Protein AF-A0A6S9T4K2-F1 (afdb_monomer_lite)

InterPro domains:
  IPR024867 Nuclear factor related to kappa-B-binding protein [PTHR13052] (23-237)
  IPR057748 Nuclear factor related to kappa-B-binding protein, second winged helix domain [PF25793] (98-233)

pLDDT: mean 75.58, std 22.21, range [34.25, 98.44]

Radius of gyration: 23.95 Å; chains: 1; bounding box: 62×68×72 Å

Organism: Emiliania huxleyi (NCBI:txid2903)

Sequence (251 aa):
MSTSADEHAARTQAGDSAAPPDAAVDFDELTQSYRWRGPTGEHADAELRRLEVLHFERFVSQHGGVVSGSGGARGLHAPIRSQKAALTLPPGSAEQLAFFQREEAMRYSSPNQAWVYTLRDGSQSSVSPIGKKSSAVGKAREHFLLRPERPPSVTLLALVRDAAARLPGGEGSRADVCELLKESQYLIGGVNDAQISQVASGALDRLHQEQDPCVTYESERKVWIYLHADRQASDFHALPLSKKSKVASLL

Foldseek 3Di:
DDDPPVVVVVVVPPPPLDDDPPPQWDQDPVVRDIDGNDDDDPCVVVVVVVVVVVVVVVCCVVVPHADDDDDDDQHPPNPPPPPQFDAPDDDDDPVRLVQVQVQVVVCLVCQQFKGWDQEPVRAIFIAAHLDPVQPQPDQADDDPFFDSPDRNSDDLLVLLRVLCRRDVVQKGALVSSLSSSVSHPGTDPPDDSVVSSVSSVVSQVVLCPDLDRQWDADPVSNMIGGDRGPPDRVVNVPRDPDPPPPPDDDD

Structure (mmCIF, N/CA/C/O backbone):
data_AF-A0A6S9T4K2-F1
#
_entry.id   AF-A0A6S9T4K2-F1
#
loop_
_atom_site.group_PDB
_atom_site.id
_atom_site.type_symbol
_atom_site.label_atom_id
_atom_site.label_alt_id
_atom_site.label_comp_id
_atom_site.label_asym_id
_atom_site.label_entity_id
_atom_site.label_seq_id
_atom_site.pdbx_PDB_ins_code
_atom_site.Cartn_x
_atom_site.Cartn_y
_atom_site.Cartn_z
_atom_site.occupancy
_atom_site.B_iso_or_equiv
_atom_site.auth_seq_id
_atom_site.auth_comp_id
_atom_site.auth_asym_id
_atom_site.auth_atom_id
_atom_site.pdbx_PDB_model_num
ATOM 1 N N . MET A 1 1 ? 10.559 35.351 -16.807 1.00 38.03 1 MET A N 1
ATOM 2 C CA . MET A 1 1 ? 10.758 34.792 -18.158 1.00 38.03 1 MET A CA 1
ATOM 3 C C . MET A 1 1 ? 11.524 33.491 -17.944 1.00 38.03 1 MET A C 1
ATOM 5 O O . MET A 1 1 ? 12.736 33.531 -17.839 1.00 38.03 1 MET A O 1
ATOM 9 N N . SER A 1 2 ? 10.882 32.393 -17.516 1.00 37.44 2 SER A N 1
ATOM 10 C CA . SER A 1 2 ? 10.085 31.482 -18.370 1.00 37.44 2 SER A CA 1
ATOM 11 C C . SER A 1 2 ? 10.765 31.377 -19.734 1.00 37.44 2 SER A C 1
ATOM 13 O O . SER A 1 2 ? 10.837 32.390 -20.416 1.00 37.44 2 SER A O 1
ATOM 15 N N . THR A 1 3 ? 11.355 30.258 -20.144 1.00 37.59 3 THR A N 1
ATOM 16 C CA . THR A 1 3 ? 10.659 28.980 -20.323 1.00 37.59 3 THR A CA 1
ATOM 17 C C . THR A 1 3 ? 11.681 27.845 -20.557 1.00 37.59 3 THR A C 1
ATOM 19 O O . THR A 1 3 ? 12.261 27.750 -21.630 1.00 37.59 3 THR A O 1
ATOM 22 N N . SER A 1 4 ? 11.919 26.973 -19.572 1.00 46.03 4 SER A N 1
ATOM 23 C CA . SER A 1 4 ? 12.538 25.642 -19.799 1.00 46.03 4 SER A CA 1
ATOM 24 C C . SER A 1 4 ? 11.499 24.518 -19.654 1.00 46.03 4 SER A C 1
ATOM 26 O O . SER A 1 4 ? 11.701 23.407 -20.131 1.00 46.03 4 SER A O 1
ATOM 28 N N . ALA A 1 5 ? 10.339 24.838 -19.067 1.00 38.62 5 ALA A N 1
ATOM 29 C CA . ALA A 1 5 ? 9.189 23.947 -18.965 1.00 38.62 5 ALA A CA 1
ATOM 30 C C . ALA A 1 5 ? 8.395 23.838 -20.283 1.00 38.62 5 ALA A C 1
ATOM 32 O O . ALA A 1 5 ? 7.861 22.770 -20.571 1.00 38.62 5 ALA A O 1
ATOM 33 N N . ASP A 1 6 ? 8.366 24.890 -21.113 1.00 37.06 6 ASP A N 1
ATOM 34 C CA . ASP A 1 6 ? 7.637 24.851 -22.392 1.00 37.06 6 ASP A CA 1
ATOM 35 C C . ASP A 1 6 ? 8.307 23.963 -23.446 1.00 37.06 6 ASP A C 1
ATOM 37 O O . ASP A 1 6 ? 7.621 23.400 -24.292 1.00 37.06 6 ASP A O 1
ATOM 41 N N . GLU A 1 7 ? 9.623 23.748 -23.372 1.00 39.75 7 GLU A N 1
ATOM 42 C CA . GLU A 1 7 ? 10.323 22.900 -24.346 1.00 39.75 7 GLU A CA 1
ATOM 43 C C . GLU A 1 7 ? 10.039 21.403 -24.119 1.00 39.75 7 GLU A C 1
ATOM 45 O O . GLU A 1 7 ? 10.002 20.617 -25.064 1.00 39.75 7 GLU A O 1
ATOM 50 N N . HIS A 1 8 ? 9.752 21.006 -22.872 1.00 35.09 8 HIS A N 1
ATOM 51 C CA . HIS A 1 8 ? 9.365 19.629 -22.552 1.00 35.09 8 HIS A CA 1
ATOM 52 C C . HIS A 1 8 ? 7.868 19.372 -22.777 1.00 35.09 8 HIS A C 1
ATOM 54 O O . HIS A 1 8 ? 7.494 18.273 -23.178 1.00 35.09 8 HIS A O 1
ATOM 60 N N . ALA A 1 9 ? 7.017 20.386 -22.578 1.00 34.78 9 ALA A N 1
ATOM 61 C CA . ALA A 1 9 ? 5.581 20.296 -22.845 1.00 34.78 9 ALA A CA 1
ATOM 62 C C . ALA A 1 9 ? 5.252 20.313 -24.352 1.00 34.78 9 ALA A C 1
ATOM 64 O O . ALA A 1 9 ? 4.324 19.630 -24.785 1.00 34.78 9 ALA A O 1
ATOM 65 N N . ALA A 1 10 ? 6.042 21.021 -25.167 1.00 35.38 10 ALA A N 1
ATOM 66 C CA . ALA A 1 10 ? 5.835 21.091 -26.614 1.00 35.38 10 ALA A CA 1
ATOM 67 C C . ALA A 1 10 ? 6.081 19.754 -27.334 1.00 35.38 10 ALA A C 1
ATOM 69 O O . ALA A 1 10 ? 5.475 19.496 -28.373 1.00 35.38 10 ALA A O 1
ATOM 70 N N . ARG A 1 11 ? 6.919 18.865 -26.778 1.00 36.75 11 ARG A N 1
ATOM 71 C CA . ARG A 1 11 ? 7.206 17.562 -27.399 1.00 36.75 11 ARG A CA 1
ATOM 72 C C . ARG A 1 11 ? 6.062 16.555 -27.265 1.00 36.75 11 ARG A C 1
ATOM 74 O O . ARG A 1 11 ? 6.007 15.604 -28.032 1.00 36.75 11 ARG A O 1
ATOM 81 N N . THR A 1 12 ? 5.147 16.782 -26.326 1.00 38.84 12 THR A N 1
ATOM 82 C CA . THR A 1 12 ? 4.022 15.876 -26.049 1.00 38.84 12 THR A CA 1
ATOM 83 C C . THR A 1 12 ? 2.711 16.357 -26.687 1.00 38.84 12 THR A C 1
ATOM 85 O O . THR A 1 12 ? 1.731 15.623 -26.689 1.00 38.84 12 THR A O 1
ATOM 88 N N . GLN A 1 13 ? 2.668 17.578 -27.239 1.00 37.88 13 GLN A N 1
ATOM 89 C CA . GLN A 1 13 ? 1.464 18.141 -27.876 1.00 37.88 13 GLN A CA 1
ATOM 90 C C . GLN A 1 13 ? 1.479 18.135 -29.411 1.00 37.88 13 GLN A C 1
ATOM 92 O O . GLN A 1 13 ? 0.443 18.387 -30.023 1.00 37.88 13 GLN A O 1
ATOM 97 N N . ALA A 1 14 ? 2.601 17.804 -30.048 1.00 34.47 14 ALA A N 1
ATOM 98 C CA . ALA A 1 14 ? 2.596 17.415 -31.453 1.00 34.47 14 ALA A CA 1
ATOM 99 C C . ALA A 1 14 ? 2.373 15.901 -31.513 1.00 34.47 14 ALA A C 1
ATOM 101 O O . ALA A 1 14 ? 3.153 15.151 -30.934 1.00 34.47 14 ALA A O 1
ATOM 102 N N . GLY A 1 15 ? 1.295 15.460 -32.162 1.00 38.97 15 GLY A N 1
ATOM 103 C CA . GLY A 1 15 ? 0.951 14.049 -32.356 1.00 38.97 15 GLY A CA 1
ATOM 104 C C . GLY A 1 15 ? 1.930 13.294 -33.258 1.00 38.97 15 GLY A C 1
ATOM 105 O O . GLY A 1 15 ? 1.527 12.781 -34.293 1.00 38.97 15 GLY A O 1
ATOM 106 N N . ASP A 1 16 ? 3.196 13.214 -32.856 1.00 34.84 16 ASP A N 1
ATOM 107 C CA . ASP A 1 16 ? 4.188 12.297 -33.402 1.00 34.84 16 ASP A CA 1
ATOM 108 C C . ASP A 1 16 ? 4.325 11.116 -32.437 1.00 34.84 16 ASP A C 1
ATOM 110 O O . ASP A 1 16 ? 5.258 11.013 -31.641 1.00 34.84 16 ASP A O 1
ATOM 114 N N . SER A 1 17 ? 3.384 10.176 -32.539 1.00 42.44 17 SER A N 1
ATOM 115 C CA . SER A 1 17 ? 3.455 8.838 -31.928 1.00 42.44 17 SER A CA 1
ATOM 116 C C . SER A 1 17 ? 4.539 7.954 -32.566 1.00 42.44 17 SER A C 1
ATOM 118 O O . SER A 1 17 ? 4.462 6.727 -32.532 1.00 42.44 17 SER A O 1
ATOM 120 N N . ALA A 1 18 ? 5.551 8.549 -33.194 1.00 37.62 18 ALA A N 1
ATOM 121 C CA . ALA A 1 18 ? 6.679 7.817 -33.725 1.00 37.62 18 ALA A CA 1
ATOM 122 C C . ALA A 1 18 ? 7.691 7.629 -32.595 1.00 37.62 18 ALA A C 1
ATOM 124 O O . ALA A 1 18 ? 8.416 8.554 -32.215 1.00 37.62 18 ALA A O 1
ATOM 125 N N . ALA A 1 19 ? 7.755 6.402 -32.071 1.00 38.38 19 ALA A N 1
ATOM 126 C CA . ALA A 1 19 ? 8.930 5.943 -31.346 1.00 38.38 19 ALA A CA 1
ATOM 127 C C . ALA A 1 19 ? 10.189 6.362 -32.135 1.00 38.38 19 ALA A C 1
ATOM 129 O O . ALA A 1 19 ? 10.157 6.328 -33.373 1.00 38.38 19 ALA A O 1
ATOM 130 N N . PRO A 1 20 ? 11.275 6.797 -31.464 1.00 42.22 20 PRO A N 1
ATOM 131 C CA . PRO A 1 20 ? 12.495 7.183 -32.161 1.00 42.22 20 PRO A CA 1
ATOM 132 C C . PRO A 1 20 ? 12.868 6.077 -33.160 1.00 42.22 20 PRO A C 1
ATOM 134 O O . PRO A 1 20 ? 12.681 4.907 -32.830 1.00 42.22 20 PRO A O 1
ATOM 137 N N . PRO A 1 21 ? 13.372 6.411 -34.359 1.00 47.53 21 PRO A N 1
ATOM 138 C CA . PRO A 1 21 ? 13.500 5.466 -35.478 1.00 47.53 21 PRO A CA 1
ATOM 139 C C . PRO A 1 21 ? 14.388 4.232 -35.201 1.00 47.53 21 PRO A C 1
ATOM 141 O O . PRO A 1 21 ? 14.423 3.326 -36.024 1.00 47.53 21 PRO A O 1
ATOM 144 N N . ASP A 1 22 ? 15.044 4.181 -34.035 1.00 52.69 22 ASP A N 1
ATOM 145 C CA . ASP A 1 22 ? 15.885 3.093 -33.510 1.00 52.69 22 ASP A CA 1
ATOM 146 C C . ASP A 1 22 ? 15.269 2.332 -32.308 1.00 52.69 22 ASP A C 1
ATOM 148 O O . ASP A 1 22 ? 15.944 1.546 -31.639 1.00 52.69 22 ASP A O 1
ATOM 152 N N . ALA A 1 23 ? 13.998 2.559 -31.964 1.00 58.19 23 ALA A N 1
ATOM 153 C CA . ALA A 1 23 ? 13.343 1.821 -30.887 1.00 58.19 23 ALA A CA 1
ATOM 154 C C . ALA A 1 23 ? 13.061 0.375 -31.329 1.00 58.19 23 ALA A C 1
ATOM 156 O O . ALA A 1 23 ? 12.130 0.102 -32.083 1.00 58.19 23 ALA A O 1
ATOM 157 N N . ALA A 1 24 ? 13.846 -0.572 -30.812 1.00 67.38 24 ALA A N 1
ATOM 158 C CA . ALA A 1 24 ? 13.695 -2.000 -31.098 1.00 67.38 24 ALA A CA 1
ATOM 159 C C . ALA A 1 24 ? 12.408 -2.625 -30.509 1.00 67.38 24 ALA A C 1
ATOM 161 O O . ALA A 1 24 ? 12.132 -3.808 -30.713 1.00 67.38 24 ALA A O 1
ATOM 162 N N . VAL A 1 25 ? 11.604 -1.835 -29.794 1.00 71.25 25 VAL A N 1
ATOM 163 C CA . VAL A 1 25 ? 10.304 -2.218 -29.242 1.00 71.25 25 VAL A CA 1
ATOM 164 C C . VAL A 1 25 ? 9.254 -1.161 -29.561 1.00 71.25 25 VAL A C 1
ATOM 166 O O . VAL A 1 25 ? 9.512 0.039 -29.481 1.00 71.25 25 VAL A O 1
ATOM 169 N N . ASP A 1 26 ? 8.061 -1.633 -29.893 1.00 73.69 26 ASP A N 1
ATOM 170 C CA . ASP A 1 26 ? 6.839 -0.850 -29.967 1.00 73.69 26 ASP A CA 1
ATOM 171 C C . ASP A 1 26 ? 6.055 -0.925 -28.681 1.00 73.69 26 ASP A C 1
ATOM 173 O O . ASP A 1 26 ? 6.049 -1.960 -28.023 1.00 73.69 26 ASP A O 1
ATOM 177 N N . PHE A 1 27 ? 5.343 0.149 -28.367 1.00 68.69 27 PHE A N 1
ATOM 178 C CA . PHE A 1 27 ? 4.295 0.113 -27.364 1.00 68.69 27 PHE A CA 1
ATOM 179 C C . PHE A 1 27 ? 2.940 0.041 -28.067 1.00 68.69 27 PHE A C 1
ATOM 181 O O . PHE A 1 27 ? 2.581 0.935 -28.830 1.00 68.69 27 PHE A O 1
ATOM 188 N N . ASP A 1 28 ? 2.208 -1.044 -27.835 1.00 75.44 28 ASP A N 1
ATOM 189 C CA . ASP A 1 28 ? 0.832 -1.203 -28.293 1.00 75.44 28 ASP A CA 1
ATOM 190 C C . ASP A 1 28 ? -0.098 -0.522 -27.284 1.00 75.44 28 ASP A C 1
ATOM 192 O O . ASP A 1 28 ? -0.280 -1.009 -26.166 1.00 75.44 28 ASP A O 1
ATOM 196 N N . GLU A 1 29 ? -0.664 0.625 -27.666 1.00 63.75 29 GLU A N 1
ATOM 197 C CA . GLU A 1 29 ? -1.547 1.402 -26.792 1.00 63.75 29 GLU A CA 1
ATOM 198 C C . GLU A 1 29 ? -2.864 0.680 -26.476 1.00 63.75 29 GLU A C 1
ATOM 200 O O . GLU A 1 29 ? -3.418 0.879 -25.395 1.00 63.75 29 GLU A O 1
ATOM 205 N N . LEU A 1 30 ? -3.364 -0.177 -27.372 1.00 60.53 30 LEU A N 1
ATOM 206 C CA . LEU A 1 30 ? -4.638 -0.875 -27.177 1.00 60.53 30 LEU A CA 1
ATOM 207 C C . LEU A 1 30 ? -4.498 -2.019 -26.178 1.00 60.53 30 LEU A C 1
ATOM 209 O O . LEU A 1 30 ? -5.381 -2.229 -25.348 1.00 60.53 30 LEU A O 1
ATOM 213 N N . THR A 1 31 ? -3.390 -2.753 -26.251 1.00 67.31 31 THR A N 1
ATOM 214 C CA . THR A 1 31 ? -3.129 -3.894 -25.363 1.00 67.31 31 THR A CA 1
ATOM 215 C C . THR A 1 31 ? -2.218 -3.550 -24.190 1.00 67.31 31 THR A C 1
ATOM 217 O O . THR A 1 31 ? -1.937 -4.423 -23.372 1.00 67.31 31 THR A O 1
ATOM 220 N N . GLN A 1 32 ? -1.759 -2.296 -24.096 1.00 71.00 32 GLN A N 1
ATOM 221 C CA . GLN A 1 32 ? -0.831 -1.810 -23.070 1.00 71.00 32 GLN A CA 1
ATOM 222 C C . GLN A 1 32 ? 0.412 -2.710 -22.938 1.00 71.00 32 GLN A C 1
ATOM 224 O O . GLN A 1 32 ? 0.865 -3.022 -21.838 1.00 71.00 32 GLN A O 1
ATOM 229 N N . SER A 1 33 ? 0.960 -3.165 -24.069 1.00 59.50 33 SER A N 1
ATOM 230 C CA . SER A 1 33 ? 2.043 -4.157 -24.098 1.00 59.50 33 SER A CA 1
ATOM 231 C C . SER A 1 33 ? 3.172 -3.749 -25.032 1.00 59.50 33 SER A C 1
ATOM 233 O O . SER A 1 33 ? 2.919 -3.189 -26.097 1.00 59.50 33 SER A O 1
ATOM 235 N N . TYR A 1 34 ? 4.409 -4.105 -24.687 1.00 74.94 34 TYR A N 1
ATOM 236 C CA . TYR A 1 34 ? 5.551 -3.891 -25.572 1.00 74.94 34 TYR A CA 1
ATOM 237 C C . TYR A 1 34 ? 5.712 -5.042 -26.570 1.00 74.94 34 TYR A C 1
ATOM 239 O O . TYR A 1 34 ? 5.670 -6.213 -26.192 1.00 74.94 34 TYR A O 1
ATOM 247 N N . ARG A 1 35 ? 5.939 -4.717 -27.843 1.00 75.06 35 ARG A N 1
ATOM 248 C CA . ARG A 1 35 ? 6.180 -5.675 -28.925 1.00 75.06 35 ARG A CA 1
ATOM 249 C C . ARG A 1 35 ? 7.580 -5.484 -29.489 1.00 75.06 35 ARG A C 1
ATOM 251 O O . ARG A 1 35 ? 7.933 -4.396 -29.922 1.00 75.06 35 ARG A O 1
ATOM 258 N N . TRP A 1 36 ? 8.372 -6.549 -29.525 1.00 76.19 36 TRP A N 1
ATOM 259 C CA . TRP A 1 36 ? 9.677 -6.534 -30.188 1.00 76.19 36 TRP A CA 1
ATOM 260 C C . TRP A 1 36 ? 9.524 -6.286 -31.695 1.00 76.19 36 TRP A C 1
ATOM 262 O O . TRP A 1 36 ? 8.743 -6.966 -32.359 1.00 76.19 36 TRP A O 1
ATOM 272 N N . ARG A 1 37 ? 10.272 -5.309 -32.218 1.00 74.31 37 ARG A N 1
ATOM 273 C CA . ARG A 1 37 ? 10.339 -4.953 -33.644 1.00 74.31 37 ARG A CA 1
ATOM 274 C C . ARG A 1 37 ? 11.582 -5.486 -34.357 1.00 74.31 37 ARG A C 1
ATOM 276 O O . ARG A 1 37 ? 11.685 -5.344 -35.572 1.00 74.31 37 ARG A O 1
ATOM 283 N N . GLY A 1 38 ? 12.536 -6.063 -33.632 1.00 68.88 38 GLY A N 1
ATOM 284 C CA . GLY A 1 38 ? 13.737 -6.615 -34.250 1.00 68.88 38 GLY A CA 1
ATOM 285 C C . GLY A 1 38 ? 13.503 -7.973 -34.927 1.00 68.88 38 GLY A C 1
ATOM 286 O O . GLY A 1 38 ? 12.401 -8.525 -34.883 1.00 68.88 38 GLY A O 1
ATOM 287 N N . PRO A 1 39 ? 14.545 -8.540 -35.558 1.00 70.12 39 PRO A N 1
ATOM 288 C CA . PRO A 1 39 ? 14.441 -9.819 -36.249 1.00 70.12 39 PRO A CA 1
ATOM 289 C C . PRO A 1 39 ? 13.982 -10.930 -35.293 1.00 70.12 39 PRO A C 1
ATOM 291 O O . PRO A 1 39 ? 14.407 -10.985 -34.141 1.00 70.12 39 PRO A O 1
ATOM 294 N N . THR A 1 40 ? 13.107 -11.814 -35.773 1.00 66.56 40 THR A N 1
ATOM 295 C CA . THR A 1 40 ? 12.620 -13.000 -35.051 1.00 66.56 40 THR A CA 1
ATOM 296 C C . THR A 1 40 ? 13.340 -14.250 -35.567 1.00 66.56 40 THR A C 1
ATOM 298 O O . THR A 1 40 ? 13.333 -14.487 -36.774 1.00 66.56 40 THR A O 1
ATOM 301 N N . GLY A 1 41 ? 13.953 -15.051 -34.683 1.00 67.31 41 GLY A N 1
ATOM 302 C CA . GLY A 1 41 ? 14.719 -16.265 -35.032 1.00 67.31 41 GLY A CA 1
ATOM 303 C C . GLY A 1 41 ? 16.189 -16.205 -34.589 1.00 67.31 41 GLY A C 1
ATOM 304 O O . GLY A 1 41 ? 16.528 -15.409 -33.722 1.00 67.31 41 GLY A O 1
ATOM 305 N N . GLU A 1 42 ? 17.078 -17.006 -35.191 1.00 57.81 42 GLU A N 1
ATOM 306 C CA . GLU A 1 42 ? 18.510 -17.111 -34.810 1.00 57.81 42 GLU A CA 1
ATOM 307 C C . GLU A 1 42 ? 19.276 -15.769 -34.840 1.00 57.81 42 GLU A C 1
ATOM 309 O O . GLU A 1 42 ? 20.275 -15.590 -34.144 1.00 57.81 42 GLU A O 1
ATOM 314 N N . HIS A 1 43 ? 18.791 -14.795 -35.614 1.00 57.88 43 HIS A N 1
ATOM 315 C CA . HIS A 1 43 ? 19.361 -13.448 -35.702 1.00 57.88 43 HIS A CA 1
ATOM 316 C C . HIS A 1 43 ? 18.900 -12.495 -34.583 1.00 57.88 43 HIS A C 1
ATOM 318 O O . HIS A 1 43 ? 19.510 -11.441 -34.406 1.00 57.88 43 HIS A O 1
ATOM 324 N N . ALA A 1 44 ? 17.866 -12.858 -33.812 1.00 65.19 44 ALA A N 1
ATOM 325 C CA . ALA A 1 44 ? 17.367 -12.065 -32.687 1.00 65.19 44 ALA A CA 1
ATOM 326 C C . ALA A 1 44 ? 18.435 -11.920 -31.595 1.00 65.19 44 ALA A C 1
ATOM 328 O O . ALA A 1 44 ? 18.708 -10.816 -31.132 1.00 65.19 44 ALA A O 1
ATOM 329 N N . ASP A 1 45 ? 19.108 -13.023 -31.256 1.00 68.06 45 ASP A N 1
ATOM 330 C CA . ASP A 1 45 ? 20.149 -13.053 -30.224 1.00 68.06 45 ASP A CA 1
ATOM 331 C C . ASP A 1 45 ? 21.386 -12.240 -30.618 1.00 68.06 45 ASP A C 1
ATOM 333 O O . ASP A 1 45 ? 22.040 -11.638 -29.766 1.00 68.06 45 ASP A O 1
ATOM 337 N N . ALA A 1 46 ? 21.727 -12.232 -31.909 1.00 71.44 46 ALA A N 1
ATOM 338 C CA . ALA A 1 46 ? 22.850 -11.461 -32.428 1.00 71.44 46 ALA A CA 1
ATOM 339 C C . ALA A 1 46 ? 22.571 -9.954 -32.351 1.00 71.44 46 ALA A C 1
ATOM 341 O O . ALA A 1 46 ? 23.443 -9.195 -31.926 1.00 71.44 46 ALA A O 1
ATOM 342 N N . GLU A 1 47 ? 21.352 -9.526 -32.696 1.00 69.38 47 GLU A N 1
ATOM 343 C CA . GLU A 1 47 ? 20.963 -8.119 -32.585 1.00 69.38 47 GLU A CA 1
ATOM 344 C C . GLU A 1 47 ? 20.808 -7.686 -31.124 1.00 69.38 47 GLU A C 1
ATOM 346 O O . GLU A 1 47 ? 21.231 -6.591 -30.763 1.00 69.38 47 GLU A O 1
ATOM 351 N N . LEU A 1 48 ? 20.305 -8.560 -30.248 1.00 70.12 48 LEU A N 1
ATOM 352 C CA . LEU A 1 48 ? 20.209 -8.269 -28.818 1.00 70.12 48 LEU A CA 1
ATOM 353 C C . LEU A 1 48 ? 21.596 -8.059 -28.192 1.00 70.12 48 LEU A C 1
ATOM 355 O O . LEU A 1 48 ? 21.802 -7.086 -27.469 1.00 70.12 48 LEU A O 1
ATOM 359 N N . ARG A 1 49 ? 22.575 -8.905 -28.545 1.00 70.69 49 ARG A N 1
ATOM 360 C CA . ARG A 1 49 ? 23.982 -8.723 -28.145 1.00 70.69 49 ARG A CA 1
ATOM 361 C C . ARG A 1 49 ? 24.582 -7.438 -28.714 1.00 70.69 49 ARG A C 1
ATOM 363 O O . ARG A 1 49 ? 25.340 -6.760 -28.027 1.00 70.69 49 ARG A O 1
ATOM 370 N N . ARG A 1 50 ? 24.241 -7.072 -29.952 1.00 76.38 50 ARG A N 1
ATOM 371 C CA . ARG A 1 50 ? 24.686 -5.807 -30.558 1.00 76.38 50 ARG A CA 1
ATOM 372 C C . ARG A 1 50 ? 24.142 -4.600 -29.793 1.00 76.38 50 ARG A C 1
ATOM 374 O O . ARG A 1 50 ? 24.893 -3.671 -29.504 1.00 76.38 50 ARG A O 1
ATOM 381 N N . LEU A 1 51 ? 22.861 -4.632 -29.427 1.00 73.12 51 LEU A N 1
ATOM 382 C CA . LEU A 1 51 ? 22.219 -3.594 -28.619 1.00 73.12 51 LEU A CA 1
ATOM 383 C C . LEU A 1 51 ? 22.795 -3.526 -27.203 1.00 73.12 51 LEU A C 1
ATOM 385 O O . LEU A 1 51 ? 22.979 -2.430 -26.681 1.00 73.12 51 LEU A O 1
ATOM 389 N N . GLU A 1 52 ? 23.128 -4.667 -26.600 1.00 71.12 52 GLU A N 1
ATOM 390 C CA . GLU A 1 52 ? 23.796 -4.731 -25.299 1.00 71.12 52 GLU A CA 1
ATOM 391 C C . GLU A 1 52 ? 25.169 -4.045 -25.336 1.00 71.12 52 GLU A C 1
ATOM 393 O O . GLU A 1 52 ? 25.467 -3.220 -24.471 1.00 71.12 52 GLU A O 1
ATOM 398 N N . VAL A 1 53 ? 25.971 -4.309 -26.374 1.00 70.50 53 VAL A N 1
ATOM 399 C CA . VAL A 1 53 ? 27.271 -3.651 -26.581 1.00 70.50 53 VAL A CA 1
ATOM 400 C C . VAL A 1 53 ? 27.102 -2.145 -26.776 1.00 70.50 53 VAL A C 1
ATOM 402 O O . VAL A 1 53 ? 27.783 -1.373 -26.109 1.00 70.50 53 VAL A O 1
ATOM 405 N N . LEU A 1 54 ? 26.158 -1.705 -27.612 1.00 71.25 54 LEU A N 1
ATOM 406 C CA . LEU A 1 54 ? 25.898 -0.276 -27.830 1.00 71.25 54 LEU A CA 1
ATOM 407 C C . LEU A 1 54 ? 25.393 0.427 -26.564 1.00 71.25 54 LEU A C 1
ATOM 409 O O . LEU A 1 54 ? 25.794 1.555 -26.269 1.00 71.25 54 LEU A O 1
ATOM 413 N N . HIS A 1 55 ? 24.524 -0.232 -25.795 1.00 69.88 55 HIS A N 1
ATOM 414 C CA . HIS A 1 55 ? 24.072 0.267 -24.502 1.00 69.88 55 HIS A CA 1
ATOM 415 C C . HIS A 1 55 ? 25.253 0.400 -23.538 1.00 69.88 55 HIS A C 1
ATOM 417 O O . HIS A 1 55 ? 25.403 1.437 -22.893 1.00 69.88 55 HIS A O 1
ATOM 423 N N . PHE A 1 56 ? 26.111 -0.618 -23.471 1.00 66.12 56 PHE A N 1
ATOM 424 C CA . PHE A 1 56 ? 27.310 -0.609 -22.647 1.00 66.12 56 PHE A CA 1
ATOM 425 C C . PHE A 1 56 ? 28.281 0.505 -23.058 1.00 66.12 56 PHE A C 1
ATOM 427 O O . PHE A 1 56 ? 28.712 1.270 -22.201 1.00 66.12 56 PHE A O 1
ATOM 434 N N . GLU A 1 57 ? 28.571 0.669 -24.348 1.00 64.56 57 GLU A N 1
ATOM 435 C CA . GLU A 1 57 ? 29.419 1.746 -24.870 1.00 64.56 57 GLU A CA 1
ATOM 436 C C . GLU A 1 57 ? 28.849 3.126 -24.534 1.00 64.56 57 GLU A C 1
ATOM 438 O O . GLU A 1 57 ? 29.559 3.981 -24.004 1.00 64.56 57 GLU A O 1
ATOM 443 N N . ARG A 1 58 ? 27.545 3.333 -24.751 1.00 62.16 58 ARG A N 1
ATOM 444 C CA . ARG A 1 58 ? 26.864 4.589 -24.414 1.00 62.16 58 ARG A CA 1
ATOM 445 C C . ARG A 1 58 ? 26.895 4.865 -22.914 1.00 62.16 58 ARG A C 1
ATOM 447 O O . ARG A 1 58 ? 27.151 5.998 -22.507 1.00 62.16 58 ARG A O 1
ATOM 454 N N . PHE A 1 59 ? 26.660 3.843 -22.098 1.00 61.59 59 PHE A N 1
ATOM 455 C CA . PHE A 1 59 ? 26.739 3.919 -20.644 1.00 61.59 59 PHE A CA 1
ATOM 456 C C . PHE A 1 59 ? 28.157 4.292 -20.195 1.00 61.59 59 PHE A C 1
ATOM 458 O O . PHE A 1 59 ? 28.336 5.211 -19.400 1.00 61.59 59 PHE A O 1
ATOM 465 N N . VAL A 1 60 ? 29.178 3.645 -20.759 1.00 61.97 60 VAL A N 1
ATOM 466 C CA . VAL A 1 60 ? 30.597 3.930 -20.517 1.00 61.97 60 VAL A CA 1
ATOM 467 C C . VAL A 1 60 ? 30.951 5.360 -20.928 1.00 61.97 60 VAL A C 1
ATOM 469 O O . VAL A 1 60 ? 31.607 6.055 -20.155 1.00 61.97 60 VAL A O 1
ATOM 472 N N . SER A 1 61 ? 30.488 5.842 -22.084 1.00 55.84 61 SER A N 1
ATOM 473 C CA . SER A 1 61 ? 30.725 7.219 -22.537 1.00 55.84 61 SER A CA 1
ATOM 474 C C . SER A 1 61 ? 30.034 8.269 -21.663 1.00 55.84 61 SER A C 1
ATOM 476 O O . SER A 1 61 ? 30.607 9.328 -21.421 1.00 55.84 61 SER A O 1
ATOM 478 N N . GLN A 1 62 ? 28.822 7.998 -21.169 1.00 51.59 62 GLN A N 1
ATOM 479 C CA . GLN A 1 62 ? 28.073 8.931 -20.314 1.00 51.59 62 GLN A CA 1
ATOM 480 C C . GLN A 1 62 ? 28.519 8.901 -18.847 1.00 51.59 62 GLN A C 1
ATOM 482 O O . GLN A 1 62 ? 28.382 9.901 -18.140 1.00 51.59 62 GLN A O 1
ATOM 487 N N . HIS A 1 63 ? 29.048 7.769 -18.379 1.00 54.41 63 HIS A N 1
ATOM 488 C CA . HIS A 1 63 ? 29.381 7.543 -16.970 1.00 54.41 63 HIS A CA 1
ATOM 489 C C . HIS A 1 63 ? 30.876 7.305 -16.703 1.00 54.41 63 HIS A C 1
ATOM 491 O O . HIS A 1 63 ? 31.255 7.063 -15.558 1.00 54.41 63 HIS A O 1
ATOM 497 N N . GLY A 1 64 ? 31.729 7.454 -17.720 1.00 51.09 64 GLY A N 1
ATOM 498 C CA . GLY A 1 64 ? 33.179 7.620 -17.576 1.00 51.09 64 GLY A CA 1
ATOM 499 C C . GLY A 1 64 ? 34.038 6.353 -17.583 1.00 51.09 64 GLY A C 1
ATOM 500 O O . GLY A 1 64 ? 35.219 6.457 -17.273 1.00 51.09 64 GLY A O 1
ATOM 501 N N . GLY A 1 65 ? 33.498 5.190 -17.957 1.00 50.81 65 GLY A N 1
ATOM 502 C CA . GLY A 1 65 ? 34.251 3.936 -18.116 1.00 50.81 65 GLY A CA 1
ATOM 503 C C . GLY A 1 65 ? 35.075 3.447 -16.915 1.00 50.81 65 GLY A C 1
ATOM 504 O O . GLY A 1 65 ? 35.163 4.070 -15.860 1.00 50.81 65 GLY A O 1
ATOM 505 N N . VAL A 1 66 ? 35.673 2.262 -17.060 1.00 47.44 66 VAL A N 1
ATOM 506 C CA . VAL A 1 66 ? 36.485 1.623 -16.014 1.00 47.44 66 VAL A CA 1
ATOM 507 C C . VAL A 1 66 ? 37.956 1.919 -16.288 1.00 47.44 66 VAL A C 1
ATOM 509 O O . VAL A 1 66 ? 38.607 1.229 -17.067 1.00 47.44 66 VAL A O 1
ATOM 512 N N . VAL A 1 67 ? 38.490 2.961 -15.653 1.00 42.91 67 VAL A N 1
ATOM 513 C CA . VAL A 1 67 ? 39.931 3.250 -15.664 1.00 42.91 67 VAL A CA 1
ATOM 514 C C . VAL A 1 67 ? 40.632 2.406 -14.601 1.00 42.91 67 VAL A C 1
ATOM 516 O O . VAL A 1 67 ? 40.460 2.608 -13.399 1.00 42.91 67 VAL A O 1
ATOM 519 N N . SER A 1 68 ? 41.442 1.449 -15.051 1.00 46.59 68 SER A N 1
ATOM 520 C CA . SER A 1 68 ? 42.387 0.724 -14.203 1.00 46.59 68 SER A CA 1
ATOM 521 C C . SER A 1 68 ? 43.630 1.591 -13.986 1.00 46.59 68 SER A C 1
ATOM 523 O O . SER A 1 68 ? 44.507 1.636 -14.844 1.00 46.59 68 SER A O 1
ATOM 525 N N . GLY A 1 69 ? 43.709 2.301 -12.856 1.00 36.34 69 GLY A N 1
ATOM 526 C CA . GLY A 1 69 ? 44.925 3.032 -12.484 1.00 36.34 69 GLY A CA 1
ATOM 527 C C . GLY A 1 69 ? 44.767 4.044 -11.346 1.00 36.34 69 GLY A C 1
ATOM 528 O O . GLY A 1 69 ? 44.368 5.176 -11.573 1.00 36.34 69 GLY A O 1
ATOM 529 N N . SER A 1 70 ? 45.121 3.625 -10.126 1.00 44.97 70 SER A N 1
ATOM 530 C CA . SER A 1 70 ? 45.729 4.408 -9.024 1.00 44.97 70 SER A CA 1
ATOM 531 C C . SER A 1 70 ? 45.289 5.867 -8.751 1.00 44.97 70 SER A C 1
ATOM 533 O O . SER A 1 70 ? 46.104 6.692 -8.332 1.00 44.97 70 SER A O 1
ATOM 535 N N . GLY A 1 71 ? 44.008 6.204 -8.878 1.00 39.47 71 GLY A N 1
ATOM 536 C CA . GLY A 1 71 ? 43.528 7.521 -8.458 1.00 39.47 71 GLY A CA 1
ATOM 537 C C . GLY A 1 71 ? 42.013 7.624 -8.453 1.00 39.47 71 GLY A C 1
ATOM 538 O O . GLY A 1 71 ? 41.425 8.046 -9.437 1.00 39.47 71 GLY A O 1
ATOM 539 N N . GLY A 1 72 ? 41.388 7.236 -7.338 1.00 46.66 72 GLY A N 1
ATOM 540 C CA . GLY A 1 72 ? 40.025 7.648 -6.983 1.00 46.66 72 GLY A CA 1
ATOM 541 C C . GLY A 1 72 ? 38.937 7.415 -8.038 1.00 46.66 72 GLY A C 1
ATOM 542 O O . GLY A 1 72 ? 38.175 8.334 -8.321 1.00 46.66 72 GLY A O 1
ATOM 543 N N . ALA A 1 73 ? 38.817 6.204 -8.584 1.00 38.59 73 ALA A N 1
ATOM 544 C CA . ALA A 1 73 ? 37.710 5.826 -9.464 1.00 38.59 73 ALA A CA 1
ATOM 545 C C . ALA A 1 73 ? 36.909 4.658 -8.868 1.00 38.59 73 ALA A C 1
ATOM 547 O O . ALA A 1 73 ? 37.463 3.687 -8.351 1.00 38.59 73 ALA A O 1
ATOM 548 N N . ARG A 1 74 ? 35.578 4.787 -8.914 1.00 44.94 74 ARG A N 1
ATOM 549 C CA . ARG A 1 74 ? 34.599 3.820 -8.401 1.00 44.94 74 ARG A CA 1
ATOM 550 C C . ARG A 1 74 ? 34.610 2.587 -9.306 1.00 44.94 74 ARG A C 1
ATOM 552 O O . ARG A 1 74 ? 34.030 2.617 -10.384 1.00 44.94 74 ARG A O 1
ATOM 559 N N . GLY A 1 75 ? 35.308 1.534 -8.885 1.00 36.12 75 GLY A N 1
ATOM 560 C CA . GLY A 1 75 ? 35.361 0.269 -9.620 1.00 36.12 75 GLY A CA 1
ATOM 561 C C . GLY A 1 75 ? 33.991 -0.408 -9.753 1.00 36.12 75 GLY A C 1
ATOM 562 O O . GLY A 1 75 ? 33.041 -0.042 -9.065 1.00 36.12 75 GLY A O 1
ATOM 563 N N . LEU A 1 76 ? 33.920 -1.454 -10.582 1.00 44.53 76 LEU A N 1
ATOM 564 C CA . LEU A 1 76 ? 32.761 -2.348 -10.796 1.00 44.53 76 LEU A CA 1
ATOM 565 C C . LEU A 1 76 ? 32.197 -3.016 -9.520 1.00 44.53 76 LEU A C 1
ATOM 567 O O . LEU A 1 76 ? 31.170 -3.681 -9.578 1.00 44.53 76 LEU A O 1
ATOM 571 N N . HIS A 1 77 ? 32.850 -2.829 -8.372 1.00 43.59 77 HIS A N 1
ATOM 572 C CA . HIS A 1 77 ? 32.400 -3.258 -7.045 1.00 43.59 77 HIS A CA 1
ATOM 573 C C . HIS A 1 77 ? 32.110 -2.093 -6.087 1.00 43.59 77 HIS A C 1
ATOM 575 O O . HIS A 1 77 ? 31.891 -2.311 -4.894 1.00 43.59 77 HIS A O 1
ATOM 581 N N . ALA A 1 78 ? 32.078 -0.847 -6.571 1.00 40.62 78 ALA A N 1
ATOM 582 C CA . ALA A 1 78 ? 31.400 0.204 -5.830 1.00 40.62 78 ALA A CA 1
ATOM 583 C C . ALA A 1 78 ? 29.955 -0.270 -5.649 1.00 40.62 78 ALA A C 1
ATOM 585 O O . ALA A 1 78 ? 29.352 -0.662 -6.652 1.00 40.62 78 ALA A O 1
ATOM 586 N N . PRO A 1 79 ? 29.415 -0.306 -4.411 1.00 36.62 79 PRO A N 1
ATOM 587 C CA . PRO A 1 79 ? 28.066 -0.792 -4.188 1.00 36.62 79 PRO A CA 1
ATOM 588 C C . PRO A 1 79 ? 27.187 -0.043 -5.169 1.00 36.62 79 PRO A C 1
ATOM 590 O O . PRO A 1 79 ? 27.164 1.192 -5.137 1.00 36.62 79 PRO A O 1
ATOM 593 N N . ILE A 1 80 ? 26.568 -0.794 -6.091 1.00 42.59 80 ILE A N 1
ATOM 594 C CA . ILE A 1 80 ? 25.563 -0.279 -7.013 1.00 42.59 80 ILE A CA 1
ATOM 595 C C . ILE A 1 80 ? 24.683 0.566 -6.119 1.00 42.59 80 ILE A C 1
ATOM 597 O O . ILE A 1 80 ? 24.061 0.028 -5.199 1.00 42.59 80 ILE A O 1
ATOM 601 N N . ARG A 1 81 ? 24.762 1.892 -6.287 1.00 41.81 81 ARG A N 1
ATOM 602 C CA . ARG A 1 81 ? 23.984 2.847 -5.505 1.00 41.81 81 ARG A CA 1
ATOM 603 C C . ARG A 1 81 ? 22.576 2.312 -5.619 1.00 41.81 81 ARG A C 1
ATOM 605 O O . ARG A 1 81 ? 22.113 2.265 -6.757 1.00 41.81 81 ARG A O 1
ATOM 612 N N . SER A 1 82 ? 22.033 1.762 -4.521 1.00 41.97 82 SER A N 1
ATOM 613 C CA . SER A 1 82 ? 20.950 0.780 -4.613 1.00 41.97 82 SER A CA 1
ATOM 614 C C . SER A 1 82 ? 19.944 1.331 -5.598 1.00 41.97 82 SER A C 1
ATOM 616 O O . SER A 1 82 ? 19.427 2.433 -5.389 1.00 41.97 82 SER A O 1
ATOM 618 N N . GLN A 1 83 ? 19.816 0.676 -6.761 1.00 46.91 83 GLN A N 1
ATOM 619 C CA . GLN A 1 83 ? 18.814 1.106 -7.719 1.00 46.91 83 GLN A CA 1
ATOM 620 C C . GLN A 1 83 ? 17.544 1.111 -6.887 1.00 46.91 83 GLN A C 1
ATOM 622 O O . GLN A 1 83 ? 17.211 0.082 -6.287 1.00 46.91 83 GLN A O 1
ATOM 627 N N . LYS A 1 84 ? 16.944 2.300 -6.707 1.00 52.47 84 LYS A N 1
ATOM 628 C CA . LYS A 1 84 ? 15.626 2.416 -6.086 1.00 52.47 84 LYS A CA 1
ATOM 629 C C . LYS A 1 84 ? 14.828 1.299 -6.732 1.00 52.47 84 LYS A C 1
ATOM 631 O O . LYS A 1 84 ? 14.832 1.249 -7.960 1.00 52.47 84 LYS A O 1
ATOM 636 N N . ALA A 1 85 ? 14.323 0.364 -5.925 1.00 60.22 85 ALA A N 1
ATOM 637 C CA . ALA A 1 85 ? 13.644 -0.815 -6.442 1.00 60.22 85 ALA A CA 1
ATOM 638 C C . ALA A 1 85 ? 12.669 -0.316 -7.515 1.00 60.22 85 ALA A C 1
ATOM 640 O O . ALA A 1 85 ? 11.882 0.585 -7.222 1.00 60.22 85 ALA A O 1
ATOM 641 N N . ALA A 1 86 ? 12.929 -0.701 -8.767 1.00 73.00 86 ALA A N 1
ATOM 642 C CA . ALA A 1 86 ? 12.387 0.010 -9.914 1.00 73.00 86 ALA A CA 1
ATOM 643 C C . ALA A 1 86 ? 10.865 -0.076 -9.853 1.00 73.00 86 ALA A C 1
ATOM 645 O O . ALA A 1 86 ? 10.336 -1.120 -9.482 1.00 73.00 86 ALA A O 1
ATOM 646 N N . LEU A 1 87 ? 10.183 1.025 -10.168 1.00 79.06 87 LEU A N 1
ATOM 647 C CA . LEU A 1 87 ? 8.734 1.001 -10.293 1.00 79.06 87 LEU A CA 1
ATOM 648 C C . LEU A 1 87 ? 8.376 0.001 -11.396 1.00 79.06 87 LEU A C 1
ATOM 650 O O . LEU A 1 87 ? 8.825 0.158 -12.530 1.00 79.06 87 LEU A O 1
ATOM 654 N N . THR A 1 88 ? 7.623 -1.032 -11.042 1.00 80.31 88 THR A N 1
ATOM 655 C CA . THR A 1 88 ? 7.150 -2.074 -11.960 1.00 80.31 88 THR A CA 1
ATOM 656 C C . THR A 1 88 ? 5.674 -1.901 -12.303 1.00 80.31 88 THR A C 1
ATOM 658 O O . THR A 1 88 ? 5.208 -2.445 -13.302 1.00 80.31 88 THR A O 1
ATOM 661 N N . LEU A 1 89 ? 4.940 -1.107 -11.516 1.00 78.25 89 LEU A N 1
ATOM 662 C CA . LEU A 1 89 ? 3.533 -0.824 -11.765 1.00 78.25 89 LEU A CA 1
ATOM 663 C C . LEU A 1 89 ? 3.327 0.097 -12.974 1.00 78.25 89 LEU A C 1
ATOM 665 O O . LEU A 1 89 ? 3.962 1.155 -13.051 1.00 78.25 89 LEU A O 1
ATOM 669 N N . PRO A 1 90 ? 2.362 -0.215 -13.860 1.00 74.75 90 PRO A N 1
ATOM 670 C CA . PRO A 1 90 ? 1.884 0.757 -14.833 1.00 74.75 90 PRO A CA 1
ATOM 671 C C . PRO A 1 90 ? 1.187 1.929 -14.116 1.00 74.75 90 PRO A C 1
ATOM 673 O O . PRO A 1 90 ? 0.698 1.767 -12.991 1.00 74.75 90 PRO A O 1
ATOM 676 N N . PRO A 1 91 ? 1.092 3.117 -14.732 1.00 75.00 91 PRO A N 1
ATOM 677 C CA . PRO A 1 91 ? 0.268 4.197 -14.196 1.00 75.00 91 PRO A CA 1
ATOM 678 C C . PRO A 1 91 ? -1.215 3.784 -14.163 1.00 75.00 91 PRO A C 1
ATOM 680 O O . PRO A 1 91 ? -1.695 3.076 -15.045 1.00 75.00 91 PRO A O 1
ATOM 683 N N . GLY A 1 92 ? -1.944 4.204 -13.126 1.00 78.06 92 GLY A N 1
ATOM 684 C CA . GLY A 1 92 ? -3.390 3.982 -13.029 1.00 78.06 92 GLY A CA 1
ATOM 685 C C . GLY A 1 92 ? -4.177 5.029 -13.818 1.00 78.06 92 GLY A C 1
ATOM 686 O O . GLY A 1 92 ? -3.779 6.193 -13.880 1.00 78.06 92 GLY A O 1
ATOM 687 N N . SER A 1 93 ? -5.311 4.637 -14.397 1.00 88.94 93 SER A N 1
ATOM 688 C CA . SER A 1 93 ? -6.262 5.577 -15.004 1.00 88.94 93 SER A CA 1
ATOM 689 C C . SER A 1 93 ? -7.032 6.372 -13.940 1.00 88.94 93 SER A C 1
ATOM 691 O O . SER A 1 93 ? -7.174 5.945 -12.792 1.00 88.94 93 SER A O 1
ATOM 693 N N . ALA A 1 94 ? -7.591 7.522 -14.329 1.00 91.81 94 ALA A N 1
ATOM 694 C CA . ALA A 1 94 ? -8.424 8.333 -13.436 1.00 91.81 94 ALA A CA 1
ATOM 695 C C . ALA A 1 94 ? -9.674 7.579 -12.941 1.00 91.81 94 ALA A C 1
ATOM 697 O O . ALA A 1 94 ? -10.099 7.767 -11.803 1.00 91.81 94 ALA A O 1
ATOM 698 N N . GLU A 1 95 ? -10.238 6.699 -13.772 1.00 93.00 95 GLU A N 1
ATOM 699 C CA . GLU A 1 95 ? -11.377 5.856 -13.405 1.00 93.00 95 GLU A CA 1
ATOM 700 C C . GLU A 1 95 ? -10.991 4.811 -12.352 1.00 93.00 95 GLU A C 1
ATOM 702 O O . GLU A 1 95 ? -11.678 4.681 -11.340 1.00 93.00 95 GLU A O 1
ATOM 707 N N . GLN A 1 96 ? -9.853 4.129 -12.534 1.00 92.06 96 GLN A N 1
ATOM 708 C CA . GLN A 1 96 ? -9.323 3.181 -11.546 1.00 92.06 96 GLN A CA 1
ATOM 709 C C . GLN A 1 96 ? -9.034 3.867 -10.207 1.00 92.06 96 GLN A C 1
ATOM 711 O O . GLN A 1 96 ? -9.359 3.320 -9.154 1.00 92.06 96 GLN A O 1
ATOM 716 N N . LEU A 1 97 ? -8.480 5.082 -10.235 1.00 94.56 97 LEU A N 1
ATOM 717 C CA . LEU A 1 97 ? -8.239 5.873 -9.031 1.00 94.56 97 LEU A CA 1
ATOM 718 C C . LEU A 1 97 ? -9.548 6.237 -8.314 1.00 94.56 97 LEU A C 1
ATOM 720 O O . LEU A 1 97 ? -9.665 6.036 -7.105 1.00 94.56 97 LEU A O 1
ATOM 724 N N . ALA A 1 98 ? -10.546 6.740 -9.045 1.00 96.62 98 ALA A N 1
ATOM 725 C CA . ALA A 1 98 ? -11.848 7.093 -8.478 1.00 96.62 98 ALA A CA 1
ATOM 726 C C . ALA A 1 98 ? -12.576 5.865 -7.904 1.00 96.62 98 ALA A C 1
ATOM 728 O O . ALA A 1 98 ? -13.180 5.932 -6.830 1.00 96.62 98 ALA A O 1
ATOM 729 N N . PHE A 1 99 ? -12.485 4.727 -8.595 1.00 97.00 99 PHE A N 1
ATOM 730 C CA . PHE A 1 99 ? -13.022 3.456 -8.126 1.00 97.00 99 PHE A CA 1
ATOM 731 C C . PHE A 1 99 ? -12.352 3.017 -6.817 1.00 97.00 99 PHE A C 1
ATOM 733 O O . PHE A 1 99 ? -13.050 2.742 -5.838 1.00 97.00 99 PHE A O 1
ATOM 740 N N . PHE A 1 100 ? -11.017 3.036 -6.772 1.00 97.00 100 PHE A N 1
ATOM 741 C CA . PHE A 1 100 ? -10.252 2.712 -5.571 1.00 97.00 100 PHE A CA 1
ATOM 742 C C . PHE A 1 100 ? -10.628 3.620 -4.392 1.00 97.00 100 PHE A C 1
ATOM 744 O O . PHE A 1 100 ? -10.881 3.124 -3.298 1.00 97.00 100 PHE A O 1
ATOM 751 N N . GLN A 1 101 ? -10.730 4.935 -4.594 1.00 97.50 101 GLN A N 1
ATOM 752 C CA . GLN A 1 101 ? -11.065 5.877 -3.516 1.00 97.50 101 GLN A CA 1
ATOM 753 C C . GLN A 1 101 ? -12.473 5.649 -2.947 1.00 97.50 101 GLN A C 1
ATOM 755 O O . GLN A 1 101 ? -12.708 5.853 -1.750 1.00 97.50 101 GLN A O 1
ATOM 760 N N . ARG A 1 102 ? -13.410 5.165 -3.772 1.00 97.94 102 ARG A N 1
ATOM 761 C CA . ARG A 1 102 ? -14.733 4.728 -3.314 1.00 97.94 102 ARG A CA 1
ATOM 762 C C . ARG A 1 102 ? -14.644 3.462 -2.457 1.00 97.94 102 ARG A C 1
ATOM 764 O O . ARG A 1 102 ? -15.265 3.419 -1.397 1.00 97.94 102 ARG A O 1
ATOM 771 N N . GLU A 1 103 ? -13.873 2.457 -2.876 1.00 97.56 103 GLU A N 1
ATOM 772 C CA . GLU A 1 103 ? -13.620 1.259 -2.057 1.00 97.56 103 GLU A CA 1
ATOM 773 C C . GLU A 1 103 ? -12.915 1.606 -0.740 1.00 97.56 103 GLU A C 1
ATOM 775 O O . GLU A 1 103 ? -13.316 1.137 0.324 1.00 97.56 103 GLU A O 1
ATOM 780 N N . GLU A 1 104 ? -11.918 2.489 -0.792 1.00 97.75 104 GLU A N 1
ATOM 781 C CA . GLU A 1 104 ? -11.189 2.986 0.371 1.00 97.75 104 GLU A CA 1
ATOM 782 C C . GLU A 1 104 ? -12.153 3.627 1.383 1.00 97.75 104 GLU A C 1
ATOM 784 O O . GLU A 1 104 ? -12.155 3.259 2.558 1.00 97.75 104 GLU A O 1
ATOM 789 N N . ALA A 1 105 ? -13.052 4.511 0.935 1.00 97.19 105 ALA A N 1
ATOM 790 C CA . ALA A 1 105 ? -14.062 5.115 1.805 1.00 97.19 105 ALA A CA 1
ATOM 791 C C . ALA A 1 105 ? -14.976 4.069 2.470 1.00 97.19 105 ALA A C 1
ATOM 793 O O . ALA A 1 105 ? -15.249 4.157 3.671 1.00 97.19 105 ALA A O 1
ATOM 794 N N . MET A 1 106 ? -15.423 3.056 1.719 1.00 96.38 106 MET A N 1
ATOM 795 C CA . MET A 1 106 ? -16.269 1.987 2.259 1.00 96.38 106 MET A CA 1
ATOM 796 C C . MET A 1 106 ? -15.524 1.153 3.305 1.00 96.38 106 MET A C 1
ATOM 798 O O . MET A 1 106 ? -16.056 0.929 4.395 1.00 96.38 106 MET A O 1
ATOM 802 N N . ARG A 1 107 ? -14.267 0.780 3.045 1.00 95.25 107 ARG A N 1
ATOM 803 C CA . ARG A 1 107 ? -13.430 0.049 4.006 1.00 95.25 107 ARG A CA 1
ATOM 804 C C . ARG A 1 107 ? -13.276 0.810 5.319 1.00 95.25 107 ARG A C 1
ATOM 806 O O . ARG A 1 107 ? -13.492 0.246 6.392 1.00 95.25 107 ARG A O 1
ATOM 813 N N . TYR A 1 108 ? -12.941 2.098 5.255 1.00 94.81 108 TYR A N 1
ATOM 814 C CA . TYR A 1 108 ? -12.738 2.906 6.461 1.00 94.81 108 TYR A CA 1
ATOM 815 C C . TYR A 1 108 ? -14.044 3.273 7.182 1.00 94.81 108 TYR A C 1
ATOM 817 O O . TYR A 1 108 ? -13.982 3.647 8.355 1.00 94.81 108 TYR A O 1
ATOM 825 N N . SER A 1 109 ? -15.212 3.100 6.547 1.00 93.19 109 SER A N 1
ATOM 826 C CA . SER A 1 109 ? -16.514 3.186 7.227 1.00 93.19 109 SER A CA 1
ATOM 827 C C . SER A 1 109 ? -16.781 1.993 8.159 1.00 93.19 109 SER A C 1
ATOM 829 O O . SER A 1 109 ? -17.474 2.140 9.164 1.00 93.19 109 SER A O 1
ATOM 831 N N . SER A 1 110 ? -16.186 0.828 7.867 1.00 90.75 110 SER A N 1
ATOM 832 C CA . SER A 1 110 ? -16.330 -0.419 8.633 1.00 90.75 110 SER A CA 1
ATOM 833 C C . SER A 1 110 ? -14.961 -1.038 8.968 1.00 90.75 110 SER A C 1
ATOM 835 O O . SER A 1 110 ? -14.665 -2.164 8.568 1.00 90.75 110 SER A O 1
ATOM 837 N N . PRO A 1 111 ? -14.096 -0.339 9.734 1.00 91.06 111 PRO A N 1
ATOM 838 C CA . PRO A 1 111 ? -12.691 -0.725 9.920 1.00 91.06 111 PRO A CA 1
ATOM 839 C C . PRO A 1 111 ? -12.499 -2.036 10.699 1.00 91.06 111 PRO A C 1
ATOM 841 O O . PRO A 1 111 ? -11.412 -2.603 10.703 1.00 91.06 111 PRO A O 1
ATOM 844 N N . ASN A 1 112 ? -13.536 -2.518 11.383 1.00 88.94 112 ASN A N 1
ATOM 845 C CA . ASN A 1 112 ? -13.530 -3.766 12.145 1.00 88.94 112 ASN A CA 1
ATOM 846 C C . ASN A 1 112 ? -13.840 -5.012 11.299 1.00 88.94 112 ASN A C 1
ATOM 848 O O . ASN A 1 112 ? -13.813 -6.114 11.847 1.00 88.94 112 ASN A O 1
ATOM 852 N N . GLN A 1 113 ? -14.125 -4.848 10.007 1.00 90.69 113 GLN A N 1
ATOM 853 C CA . GLN A 1 113 ? -14.398 -5.938 9.076 1.00 90.69 113 GLN A CA 1
ATOM 854 C C . GLN A 1 113 ? -13.237 -6.120 8.097 1.00 90.69 113 GLN A C 1
ATOM 856 O O . GLN A 1 113 ? -12.475 -5.189 7.824 1.00 90.69 113 GLN A O 1
ATOM 861 N N . ALA A 1 114 ? -13.089 -7.344 7.591 1.00 93.81 114 ALA A N 1
ATOM 862 C CA . ALA A 1 114 ? -12.209 -7.599 6.461 1.00 93.81 114 ALA A CA 1
ATOM 863 C C . ALA A 1 114 ? -12.789 -6.917 5.214 1.00 93.81 114 ALA A C 1
ATOM 865 O O . ALA A 1 114 ? -13.999 -6.711 5.118 1.00 93.81 114 ALA A O 1
ATOM 866 N N . TRP A 1 115 ? -11.927 -6.563 4.269 1.00 96.12 115 TRP A N 1
ATOM 867 C CA . TRP A 1 115 ? -12.332 -5.945 3.007 1.00 96.12 115 TRP A CA 1
ATOM 868 C C . TRP A 1 115 ? -11.720 -6.704 1.840 1.00 96.12 115 TRP A C 1
ATOM 870 O O . TRP A 1 115 ? -10.650 -7.279 1.998 1.00 96.12 115 TRP A O 1
ATOM 880 N N . VAL A 1 116 ? -12.363 -6.668 0.679 1.00 97.06 116 VAL A N 1
ATOM 881 C CA . VAL A 1 116 ? -11.828 -7.230 -0.563 1.00 97.06 116 VAL A CA 1
ATOM 882 C C . VAL A 1 116 ? -11.716 -6.093 -1.566 1.00 97.06 116 VAL A C 1
ATOM 884 O O . VAL A 1 116 ? -12.722 -5.476 -1.907 1.00 97.06 116 VAL A O 1
ATOM 887 N N . TYR A 1 117 ? -10.495 -5.781 -1.989 1.00 97.38 117 TYR A N 1
ATOM 888 C CA . TYR A 1 117 ? -10.250 -4.803 -3.043 1.00 97.38 117 TYR A CA 1
ATOM 889 C C . TYR A 1 117 ? -10.395 -5.445 -4.413 1.00 97.38 117 TYR A C 1
ATOM 891 O O . TYR A 1 117 ? -9.958 -6.581 -4.609 1.00 97.38 117 TYR A O 1
ATOM 899 N N . THR A 1 118 ? -10.926 -4.680 -5.363 1.00 95.94 118 THR A N 1
ATOM 900 C CA . THR A 1 118 ? -10.845 -5.029 -6.781 1.00 95.94 118 THR A CA 1
ATOM 901 C C . THR A 1 118 ? -9.589 -4.390 -7.372 1.00 95.94 118 THR A C 1
ATOM 903 O O . THR A 1 118 ? -9.416 -3.170 -7.355 1.00 95.94 118 THR A O 1
ATOM 906 N N . LEU A 1 119 ? -8.676 -5.224 -7.858 1.00 93.00 119 LEU A N 1
ATOM 907 C CA . LEU A 1 119 ? -7.415 -4.824 -8.474 1.00 93.00 119 LEU A CA 1
ATOM 908 C C . LEU A 1 119 ? -7.642 -4.265 -9.886 1.00 93.00 119 LEU A C 1
ATOM 910 O O . LEU A 1 119 ? -8.708 -4.403 -10.486 1.00 93.00 119 LEU A O 1
ATOM 914 N N . ARG A 1 120 ? -6.609 -3.624 -10.442 1.00 88.44 120 ARG A N 1
ATOM 915 C CA . ARG A 1 120 ? -6.677 -2.972 -11.763 1.00 88.44 120 ARG A CA 1
ATOM 916 C C . ARG A 1 120 ? -6.926 -3.942 -12.922 1.00 88.44 120 ARG A C 1
ATOM 918 O O . ARG A 1 120 ? -7.456 -3.517 -13.942 1.00 88.44 120 ARG A O 1
ATOM 925 N N . ASP A 1 121 ? -6.538 -5.202 -12.758 1.00 87.50 121 ASP A N 1
ATOM 926 C CA . ASP A 1 121 ? -6.760 -6.304 -13.701 1.00 87.50 121 ASP A CA 1
ATOM 927 C C . ASP A 1 121 ? -8.103 -7.030 -13.472 1.00 87.50 121 ASP A C 1
ATOM 929 O O . ASP A 1 121 ? -8.400 -8.013 -14.147 1.00 87.50 121 ASP A O 1
ATOM 933 N N . GLY A 1 122 ? -8.922 -6.550 -12.529 1.00 89.50 122 GLY A N 1
ATOM 934 C CA . GLY A 1 122 ? -10.209 -7.139 -12.162 1.00 89.50 122 GLY A CA 1
ATOM 935 C C . GLY A 1 122 ? -10.118 -8.296 -11.165 1.00 89.50 122 GLY A C 1
ATOM 936 O O . GLY A 1 122 ? -11.158 -8.797 -10.736 1.00 89.50 122 GLY A O 1
ATOM 937 N N . SER A 1 123 ? -8.913 -8.715 -10.768 1.00 92.88 123 SER A N 1
ATOM 938 C CA . SER A 1 123 ? -8.745 -9.711 -9.710 1.00 92.88 123 SER A CA 1
ATOM 939 C C . SER A 1 123 ? -9.104 -9.134 -8.334 1.00 92.88 123 SER A C 1
ATOM 941 O O . SER A 1 123 ? -9.318 -7.931 -8.169 1.00 92.88 123 SER A O 1
ATOM 943 N N . GLN A 1 124 ? -9.233 -10.002 -7.333 1.00 95.69 124 GLN A N 1
ATOM 944 C CA . GLN A 1 124 ? -9.638 -9.621 -5.983 1.00 95.69 124 GLN A CA 1
ATOM 945 C C . GLN A 1 124 ? -8.521 -9.899 -4.984 1.00 95.69 124 GLN A C 1
ATOM 947 O O . GLN A 1 124 ? -7.812 -10.893 -5.107 1.00 95.69 124 GLN A O 1
ATOM 952 N N . SER A 1 125 ? -8.384 -9.031 -3.982 1.00 97.19 125 SER A N 1
ATOM 953 C CA . SER A 1 125 ? -7.402 -9.202 -2.911 1.00 97.19 125 SER A CA 1
ATOM 954 C C . SER A 1 125 ? -7.984 -8.812 -1.560 1.00 97.19 125 SER A C 1
ATOM 956 O O . SER A 1 125 ? -8.459 -7.690 -1.353 1.00 97.19 125 SER A O 1
ATOM 958 N N . SER A 1 126 ? -7.965 -9.768 -0.638 1.00 97.31 126 SER A N 1
ATOM 959 C CA . SER A 1 126 ? -8.554 -9.649 0.691 1.00 97.31 126 SER A CA 1
ATOM 960 C C . SER A 1 126 ? -7.596 -9.001 1.678 1.00 97.31 126 SER A C 1
ATOM 962 O O . SER A 1 126 ? -6.398 -9.256 1.668 1.00 97.31 126 SER A O 1
ATOM 964 N N . VAL A 1 127 ? -8.133 -8.186 2.584 1.00 96.44 127 VAL A N 1
ATOM 965 C CA . VAL A 1 127 ? -7.367 -7.431 3.574 1.00 96.44 127 VAL A CA 1
ATOM 966 C C . VAL A 1 127 ? -7.978 -7.567 4.947 1.00 96.44 127 VAL A C 1
ATOM 968 O O . VAL A 1 127 ? -9.176 -7.345 5.148 1.00 96.44 127 VAL A O 1
ATOM 971 N N . SER A 1 128 ? -7.116 -7.853 5.919 1.00 93.81 128 SER A N 1
ATOM 972 C CA . SER A 1 128 ? -7.507 -7.985 7.313 1.00 93.81 128 SER A CA 1
ATOM 973 C C . SER A 1 128 ? -8.184 -6.719 7.873 1.00 93.81 128 SER A C 1
ATOM 975 O O . SER A 1 128 ? -7.946 -5.598 7.386 1.00 93.81 128 SER A O 1
ATOM 977 N N . PRO A 1 129 ? -9.024 -6.878 8.916 1.00 92.56 129 PRO A N 1
ATOM 978 C CA . PRO A 1 129 ? -9.577 -5.760 9.667 1.00 92.56 129 PRO A CA 1
ATOM 979 C C . PRO A 1 129 ? -8.496 -4.847 10.255 1.00 92.56 129 PRO A C 1
ATOM 981 O O . PRO A 1 129 ? -7.444 -5.294 10.719 1.00 92.56 129 PRO A O 1
ATOM 984 N N . ILE A 1 130 ? -8.799 -3.557 10.348 1.00 86.75 130 ILE A N 1
ATOM 985 C CA . ILE A 1 130 ? -7.961 -2.562 11.014 1.00 86.75 130 ILE A CA 1
ATOM 986 C C . ILE A 1 130 ? -8.222 -2.707 12.519 1.00 86.75 130 ILE A C 1
ATOM 988 O O . ILE A 1 130 ? -9.177 -2.161 13.067 1.00 86.75 130 ILE A O 1
ATOM 992 N N . GLY A 1 131 ? -7.418 -3.549 13.176 1.00 70.44 131 GLY A N 1
ATOM 993 C CA . GLY A 1 131 ? -7.673 -4.045 14.533 1.00 70.44 131 GLY A CA 1
ATOM 994 C C . GLY A 1 131 ? -8.030 -2.983 15.592 1.00 70.44 131 GLY A C 1
ATOM 995 O O . GLY A 1 131 ? -7.689 -1.805 15.492 1.00 70.44 131 GLY A O 1
ATOM 996 N N . LYS A 1 132 ? -8.651 -3.438 16.692 1.00 56.94 132 LYS A N 1
ATOM 997 C CA . LYS A 1 132 ? -9.256 -2.622 17.776 1.00 56.94 132 LYS A CA 1
ATOM 998 C C . LYS A 1 132 ? -8.342 -1.583 18.460 1.00 56.94 132 LYS A C 1
ATOM 1000 O O . LYS A 1 132 ? -8.832 -0.782 19.247 1.00 56.94 132 LYS A O 1
ATOM 1005 N N . LYS A 1 133 ? -7.024 -1.604 18.218 1.00 53.66 133 LYS A N 1
ATOM 1006 C CA . LYS A 1 133 ? -6.070 -0.619 18.771 1.00 53.66 133 LYS A CA 1
ATOM 1007 C C . LYS A 1 133 ? -6.153 0.742 18.070 1.00 53.66 133 LYS A C 1
ATOM 1009 O O . LYS A 1 133 ? -5.711 1.739 18.636 1.00 53.66 133 LYS A O 1
ATOM 1014 N N . SER A 1 134 ? -6.704 0.792 16.857 1.00 52.62 134 SER A N 1
ATOM 1015 C CA . SER A 1 134 ? -7.132 2.047 16.244 1.00 52.62 134 SER A CA 1
ATOM 1016 C C . SER A 1 134 ? -8.392 2.483 16.992 1.00 52.62 134 SER A C 1
ATOM 1018 O O . SER A 1 134 ? -9.413 1.798 16.934 1.00 52.62 134 SER A O 1
ATOM 1020 N N . SER A 1 135 ? -8.300 3.559 17.771 1.00 49.59 135 SER A N 1
ATOM 1021 C CA . SER A 1 135 ? -9.430 4.074 18.538 1.00 49.59 135 SER A CA 1
ATOM 1022 C C . SER A 1 135 ? -10.549 4.484 17.582 1.00 49.59 135 SER A C 1
ATOM 1024 O O . SER A 1 135 ? -10.526 5.587 17.050 1.00 49.59 135 SER A O 1
ATOM 1026 N N . ALA A 1 136 ? -11.535 3.610 17.361 1.00 53.50 136 ALA A N 1
ATOM 1027 C CA . ALA A 1 136 ? -12.752 3.949 16.616 1.00 53.50 136 ALA A CA 1
ATOM 1028 C C . ALA A 1 136 ? -13.560 5.067 17.311 1.00 53.50 136 ALA A C 1
ATOM 1030 O O . ALA A 1 136 ? -14.459 5.655 16.721 1.00 53.50 136 ALA A O 1
ATOM 1031 N N . VAL A 1 137 ? -13.218 5.371 18.567 1.00 54.94 137 VAL A N 1
ATOM 1032 C CA . VAL A 1 137 ? -13.814 6.415 19.395 1.00 54.94 137 VAL A CA 1
ATOM 1033 C C . VAL A 1 137 ? -12.769 7.512 19.609 1.00 54.94 137 VAL A C 1
ATOM 1035 O O . VAL A 1 137 ? -11.827 7.335 20.378 1.00 54.94 137 VAL A O 1
ATOM 1038 N N . GLY A 1 138 ? -12.882 8.640 18.911 1.00 66.12 138 GLY A N 1
ATOM 1039 C CA . GLY A 1 138 ? -12.020 9.808 19.135 1.00 66.12 138 GLY A CA 1
ATOM 1040 C C . GLY A 1 138 ? -11.556 10.495 17.857 1.00 66.12 138 GLY A C 1
ATOM 1041 O O . GLY A 1 138 ? -11.889 10.076 16.759 1.00 66.12 138 GLY A O 1
ATOM 1042 N N . LYS A 1 139 ? -10.790 11.579 18.001 1.00 74.00 139 LYS A N 1
ATOM 1043 C CA . LYS A 1 139 ? -10.185 12.287 16.865 1.00 74.00 139 LYS A CA 1
ATOM 1044 C C . LYS A 1 139 ? -9.018 11.479 16.296 1.00 74.00 139 LYS A C 1
ATOM 1046 O O . LYS A 1 139 ? -8.290 10.825 17.048 1.00 74.00 139 LYS A O 1
ATOM 1051 N N . ALA A 1 140 ? -8.824 11.548 14.979 1.00 83.44 140 ALA A N 1
ATOM 1052 C CA . ALA A 1 140 ? -7.664 10.951 14.331 1.00 83.44 140 ALA A CA 1
ATOM 1053 C C . ALA A 1 140 ? -6.370 11.515 14.938 1.00 83.44 140 ALA A C 1
ATOM 1055 O O . ALA A 1 140 ? -6.256 12.719 15.176 1.00 83.44 140 ALA A O 1
ATOM 1056 N N . ARG A 1 141 ? -5.381 10.646 15.186 1.00 84.62 141 ARG A N 1
ATOM 1057 C CA . ARG A 1 141 ? -4.045 11.111 15.578 1.00 84.62 141 ARG A CA 1
ATOM 1058 C C . ARG A 1 141 ? -3.460 11.952 14.448 1.00 84.62 141 ARG A C 1
ATOM 1060 O O . ARG A 1 141 ? -3.549 11.565 13.279 1.00 84.62 141 ARG A O 1
ATOM 1067 N N . GLU A 1 142 ? -2.855 13.072 14.811 1.00 88.00 142 GLU A N 1
ATOM 1068 C CA . GLU A 1 142 ? -2.188 13.945 13.855 1.00 88.00 142 GLU A CA 1
ATOM 1069 C C . GLU A 1 142 ? -1.014 13.216 13.193 1.00 88.00 142 GLU A C 1
ATOM 1071 O O . GLU A 1 142 ? -0.279 12.457 13.832 1.00 88.00 142 GLU A O 1
ATOM 1076 N N . HIS A 1 143 ? -0.857 13.428 11.889 1.00 92.94 143 HIS A N 1
ATOM 1077 C CA . HIS A 1 143 ? 0.307 12.975 11.150 1.00 92.94 143 HIS A CA 1
ATOM 1078 C C . HIS A 1 143 ? 0.562 13.925 9.985 1.00 92.94 143 HIS A C 1
ATOM 1080 O O . HIS A 1 143 ? -0.339 14.176 9.192 1.00 92.94 143 HIS A O 1
ATOM 1086 N N . PHE A 1 144 ? 1.808 14.364 9.816 1.00 91.50 144 PHE A N 1
ATOM 1087 C CA . PHE A 1 144 ? 2.218 15.368 8.824 1.00 91.50 144 PHE A CA 1
ATOM 1088 C C . PHE A 1 144 ? 1.993 14.981 7.348 1.00 91.50 144 PHE A C 1
ATOM 1090 O O . PHE A 1 144 ? 2.225 15.798 6.470 1.00 91.50 144 PHE A O 1
ATOM 1097 N N . LEU A 1 145 ? 1.570 13.744 7.070 1.00 94.06 145 LEU A N 1
ATOM 1098 C CA . LEU A 1 145 ? 1.266 13.244 5.718 1.00 94.06 145 LEU A CA 1
ATOM 1099 C C . LEU A 1 145 ? -0.222 12.995 5.484 1.00 94.06 145 LEU A C 1
ATOM 1101 O O . LEU A 1 145 ? -0.617 12.682 4.366 1.00 94.06 145 LEU A O 1
ATOM 1105 N N . LEU A 1 146 ? -1.042 13.066 6.530 1.00 95.56 146 LEU A N 1
ATOM 1106 C CA . LEU A 1 146 ? -2.430 12.632 6.483 1.00 95.56 146 LEU A CA 1
ATOM 1107 C C . LEU A 1 146 ? -3.342 13.830 6.691 1.00 95.56 146 LEU A C 1
ATOM 1109 O O . LEU A 1 146 ? -3.054 14.707 7.504 1.00 95.56 146 LEU A O 1
ATOM 1113 N N . ARG A 1 147 ? -4.456 13.859 5.962 1.00 95.06 147 ARG A N 1
ATOM 1114 C CA . ARG A 1 147 ? -5.450 14.923 6.104 1.00 95.06 147 ARG A CA 1
ATOM 1115 C C . ARG A 1 147 ? -5.998 14.946 7.538 1.00 95.06 147 ARG A C 1
ATOM 1117 O O . ARG A 1 147 ? -6.170 13.884 8.137 1.00 95.06 147 ARG A O 1
ATOM 1124 N N . PRO A 1 148 ? -6.290 16.125 8.106 1.00 90.56 148 PRO A N 1
ATOM 1125 C CA . PRO A 1 148 ? -6.907 16.204 9.428 1.00 90.56 148 PRO A CA 1
ATOM 1126 C C . PRO A 1 148 ? -8.340 15.653 9.412 1.00 90.56 148 PRO A C 1
ATOM 1128 O O . PRO A 1 148 ? -8.739 14.955 10.341 1.00 90.56 148 PRO A O 1
ATOM 1131 N N . GLU A 1 149 ? -9.078 15.911 8.328 1.00 90.81 149 GLU A N 1
ATOM 1132 C CA . GLU A 1 149 ? -10.440 15.422 8.115 1.00 90.81 149 GLU A CA 1
ATOM 1133 C C . GLU A 1 149 ? -10.405 14.009 7.519 1.00 90.81 149 GLU A C 1
ATOM 1135 O O . GLU A 1 149 ? -10.410 13.816 6.302 1.00 90.81 149 GLU A O 1
ATOM 1140 N N . ARG A 1 150 ? -10.266 13.007 8.390 1.00 93.69 150 ARG A N 1
ATOM 1141 C CA . ARG A 1 150 ? -10.257 11.585 8.021 1.00 93.69 150 ARG A CA 1
ATOM 1142 C C . ARG A 1 150 ? -10.760 10.711 9.173 1.00 93.69 150 ARG A C 1
ATOM 1144 O O . ARG A 1 150 ? -10.616 11.102 10.335 1.00 93.69 150 ARG A O 1
ATOM 1151 N N . PRO A 1 151 ? -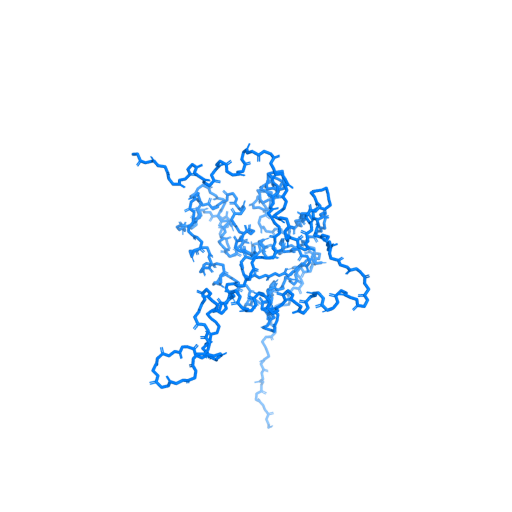11.260 9.494 8.891 1.00 92.94 151 PRO A N 1
ATOM 1152 C CA . PRO A 1 151 ? -11.593 8.539 9.940 1.00 92.94 151 PRO A CA 1
ATOM 1153 C C . PRO A 1 151 ? -10.380 8.221 10.842 1.00 92.94 151 PRO A C 1
ATOM 1155 O O . PRO A 1 151 ? -9.264 8.072 10.335 1.00 92.94 151 PRO A O 1
ATOM 1158 N N . PRO A 1 152 ? -10.560 8.054 12.167 1.00 90.81 152 PRO A N 1
ATOM 1159 C CA . PRO A 1 152 ? -9.462 7.757 13.101 1.00 90.81 152 PRO A CA 1
ATOM 1160 C C . PRO A 1 152 ? -8.728 6.441 12.826 1.00 90.81 152 PRO A C 1
ATOM 1162 O O . PRO A 1 152 ? -7.569 6.284 13.213 1.00 90.81 152 PRO A O 1
ATOM 1165 N N . SER A 1 153 ? -9.411 5.506 12.163 1.00 92.00 153 SER A N 1
ATOM 1166 C CA . SER A 1 153 ? -8.879 4.221 11.712 1.00 92.00 153 SER A CA 1
ATOM 1167 C C . SER A 1 153 ? -7.897 4.349 10.553 1.00 92.00 153 SER A C 1
ATOM 1169 O O . SER A 1 153 ? -7.033 3.483 10.391 1.00 92.00 153 SER A O 1
ATOM 1171 N N . VAL A 1 154 ? -7.961 5.442 9.785 1.00 95.19 154 VAL A N 1
ATOM 1172 C CA . VAL A 1 154 ? -6.942 5.740 8.784 1.00 95.19 154 VAL A CA 1
ATOM 1173 C C . VAL A 1 154 ? -5.629 5.956 9.521 1.00 95.19 154 VAL A C 1
ATOM 1175 O O . VAL A 1 154 ? -5.494 6.815 10.389 1.00 95.19 154 VAL A O 1
ATOM 1178 N N . THR A 1 155 ? -4.611 5.188 9.170 1.00 95.19 155 THR A N 1
ATOM 1179 C CA . THR A 1 155 ? -3.233 5.363 9.639 1.00 95.19 155 THR A CA 1
ATOM 1180 C C . THR A 1 155 ? -2.312 4.997 8.489 1.00 95.19 155 THR A C 1
ATOM 1182 O O . THR A 1 155 ? -2.705 4.222 7.625 1.00 95.19 155 THR A O 1
ATOM 1185 N N . LEU A 1 156 ? -1.073 5.484 8.475 1.00 96.06 156 LEU A N 1
ATOM 1186 C CA . LEU A 1 156 ? -0.125 5.065 7.435 1.00 96.06 156 LEU A CA 1
ATOM 1187 C C . LEU A 1 156 ? 0.151 3.562 7.455 1.00 96.06 156 LEU A C 1
ATOM 1189 O O . LEU A 1 156 ? 0.396 2.985 6.409 1.00 96.06 156 LEU A O 1
ATOM 1193 N N . LEU A 1 157 ? 0.068 2.916 8.621 1.00 96.25 157 LEU A N 1
ATOM 1194 C CA . LEU A 1 157 ? 0.181 1.461 8.709 1.00 96.25 157 LEU A CA 1
ATOM 1195 C C . LEU A 1 157 ? -0.993 0.762 7.999 1.00 96.25 157 LEU A C 1
ATOM 1197 O O . LEU A 1 157 ? -0.781 -0.221 7.298 1.00 96.25 157 LEU A O 1
ATOM 1201 N N . ALA A 1 158 ? -2.218 1.274 8.166 1.00 96.62 158 ALA A N 1
ATOM 1202 C CA . ALA A 1 158 ? -3.400 0.760 7.475 1.00 96.62 158 ALA A CA 1
ATOM 1203 C C . ALA A 1 158 ? -3.331 1.032 5.964 1.00 96.62 158 ALA A C 1
ATOM 1205 O O . ALA A 1 158 ? -3.474 0.102 5.183 1.00 96.62 158 ALA A O 1
ATOM 1206 N N . LEU A 1 159 ? -2.982 2.255 5.559 1.00 97.88 159 LEU A N 1
ATOM 1207 C CA . LEU A 1 159 ? -2.847 2.617 4.146 1.00 97.88 159 LEU A CA 1
ATOM 1208 C C . LEU A 1 159 ? -1.740 1.831 3.433 1.00 97.88 159 LEU A C 1
ATOM 1210 O O . LEU A 1 159 ? -1.914 1.434 2.289 1.00 97.88 159 LEU A O 1
ATOM 1214 N N . VAL A 1 160 ? -0.611 1.563 4.097 1.00 98.31 160 VAL A N 1
ATOM 1215 C CA . VAL A 1 160 ? 0.463 0.734 3.524 1.00 98.31 160 VAL A CA 1
ATOM 1216 C C . VAL A 1 160 ? 0.043 -0.732 3.423 1.00 98.31 160 VAL A C 1
ATOM 1218 O O . VAL A 1 160 ? 0.378 -1.380 2.436 1.00 98.31 160 VAL A O 1
ATOM 1221 N N . ARG A 1 161 ? -0.731 -1.252 4.386 1.00 98.19 161 ARG A N 1
ATOM 1222 C CA . ARG A 1 161 ? -1.347 -2.585 4.271 1.00 98.19 161 ARG A CA 1
ATOM 1223 C C . ARG A 1 161 ? -2.289 -2.652 3.067 1.00 98.19 161 ARG A C 1
ATOM 1225 O O . ARG A 1 161 ? -2.223 -3.617 2.316 1.00 98.19 161 ARG A O 1
ATOM 1232 N N . ASP A 1 162 ? -3.123 -1.633 2.879 1.00 98.31 162 ASP A N 1
ATOM 1233 C CA . ASP A 1 162 ? -4.063 -1.555 1.758 1.00 98.31 162 ASP A CA 1
ATOM 1234 C C . ASP A 1 162 ? -3.329 -1.371 0.415 1.00 98.31 162 ASP A C 1
ATOM 1236 O O . ASP A 1 162 ? -3.754 -1.904 -0.604 1.00 98.31 162 ASP A O 1
ATOM 1240 N N . ALA A 1 163 ? -2.200 -0.655 0.391 1.00 98.25 163 ALA A N 1
ATOM 1241 C CA . ALA A 1 163 ? -1.334 -0.551 -0.784 1.00 98.25 163 ALA A CA 1
ATOM 1242 C C . ALA A 1 163 ? -0.666 -1.893 -1.125 1.00 98.25 163 ALA A C 1
ATOM 1244 O O . ALA A 1 163 ? -0.671 -2.291 -2.283 1.00 98.25 163 ALA A O 1
ATOM 1245 N N . ALA A 1 164 ? -0.151 -2.622 -0.129 1.00 98.25 164 ALA A N 1
ATOM 1246 C CA . ALA A 1 164 ? 0.436 -3.946 -0.336 1.00 98.25 164 ALA A CA 1
ATOM 1247 C C . ALA A 1 164 ? -0.596 -4.963 -0.849 1.00 98.25 164 ALA A C 1
ATOM 1249 O O . ALA A 1 164 ? -0.301 -5.733 -1.756 1.00 98.25 164 ALA A O 1
ATOM 1250 N N . ALA A 1 165 ? -1.825 -4.920 -0.330 1.00 97.94 165 ALA A N 1
ATOM 1251 C CA . ALA A 1 165 ? -2.915 -5.758 -0.819 1.00 97.94 165 ALA A CA 1
ATOM 1252 C C . ALA A 1 165 ? -3.271 -5.501 -2.286 1.00 97.94 165 ALA A C 1
ATOM 1254 O O . ALA A 1 165 ? -3.783 -6.391 -2.958 1.00 97.94 165 ALA A O 1
ATOM 1255 N N . ARG A 1 166 ? -3.011 -4.286 -2.778 1.00 97.38 166 ARG A N 1
ATOM 1256 C CA . ARG A 1 166 ? -3.311 -3.876 -4.151 1.00 97.38 166 ARG A CA 1
ATOM 1257 C C . ARG A 1 166 ? -2.157 -4.104 -5.134 1.00 97.38 166 ARG A C 1
ATOM 1259 O O . ARG A 1 166 ? -2.232 -3.644 -6.273 1.00 97.38 166 ARG A O 1
ATOM 1266 N N . LEU A 1 167 ? -1.089 -4.780 -4.711 1.00 96.00 167 LEU A N 1
ATOM 1267 C CA . LEU A 1 167 ? -0.003 -5.166 -5.608 1.00 96.00 167 LEU A CA 1
ATOM 1268 C C . LEU A 1 167 ? -0.516 -6.185 -6.647 1.00 96.00 167 LEU A C 1
ATOM 1270 O O . LEU A 1 167 ? -1.124 -7.185 -6.256 1.00 96.00 167 LEU A O 1
ATOM 1274 N N . PRO A 1 168 ? -0.280 -5.973 -7.955 1.00 91.12 168 PRO A N 1
ATOM 1275 C CA . PRO A 1 168 ? -0.582 -6.954 -8.993 1.00 91.12 168 PRO A CA 1
ATOM 1276 C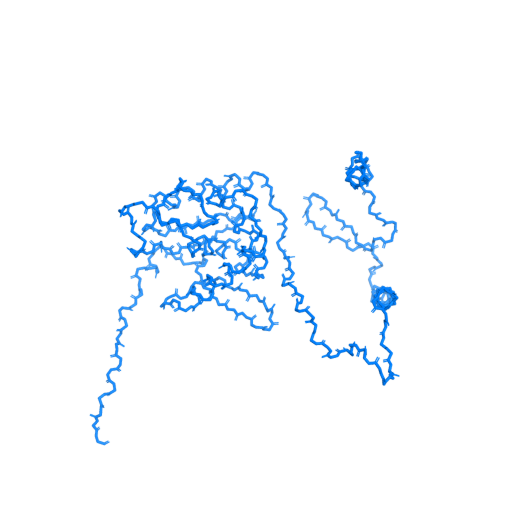 C . PRO A 1 168 ? 0.143 -8.271 -8.721 1.00 91.12 168 PRO A C 1
ATOM 1278 O O . PRO A 1 168 ? 1.321 -8.275 -8.373 1.00 91.12 168 PRO A O 1
ATOM 1281 N N . GLY A 1 169 ? -0.568 -9.393 -8.832 1.00 90.69 169 GLY A N 1
ATOM 1282 C CA . GLY A 1 169 ? -0.016 -10.709 -8.486 1.00 90.69 169 GLY A CA 1
ATOM 1283 C C . GLY A 1 169 ? 0.364 -10.874 -7.008 1.00 90.69 169 GLY A C 1
ATOM 1284 O O . GLY A 1 169 ? 1.000 -11.860 -6.653 1.00 90.69 169 GLY A O 1
ATOM 1285 N N . GLY A 1 170 ? -0.002 -9.922 -6.143 1.00 94.38 170 GLY A N 1
ATOM 1286 C CA . GLY A 1 170 ? 0.336 -9.946 -4.725 1.00 94.38 170 GLY A CA 1
ATOM 1287 C C . GLY A 1 170 ? 1.803 -9.648 -4.418 1.00 94.38 170 GLY A C 1
ATOM 1288 O O . GLY A 1 170 ? 2.211 -9.843 -3.280 1.00 94.38 170 GLY A O 1
ATOM 1289 N N . GLU A 1 171 ? 2.610 -9.163 -5.363 1.00 95.56 171 GLU A N 1
ATOM 1290 C CA . GLU A 1 171 ? 4.016 -8.838 -5.110 1.00 95.56 171 GLU A CA 1
ATOM 1291 C C . GLU A 1 171 ? 4.475 -7.565 -5.831 1.00 95.56 171 GLU A C 1
ATOM 1293 O O . GLU A 1 171 ? 3.920 -7.160 -6.848 1.00 95.56 171 GLU A O 1
ATOM 1298 N N . GLY A 1 172 ? 5.493 -6.897 -5.291 1.00 94.81 172 GLY A N 1
ATOM 1299 C CA . GLY A 1 172 ? 6.069 -5.7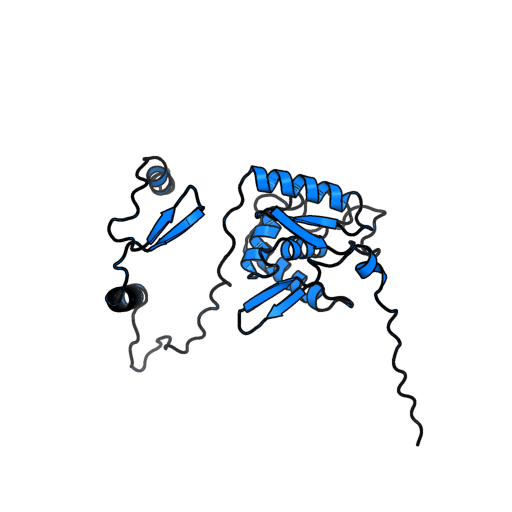19 -5.929 1.00 94.81 172 GLY A CA 1
ATOM 1300 C C . GLY A 1 172 ? 7.163 -5.047 -5.117 1.00 94.81 172 GLY A C 1
ATOM 1301 O O . GLY A 1 172 ? 7.455 -5.386 -3.971 1.00 94.81 172 GLY A O 1
ATOM 1302 N N . SER A 1 173 ? 7.815 -4.072 -5.728 1.00 95.25 173 SER A N 1
ATOM 1303 C CA . SER A 1 173 ? 8.873 -3.299 -5.097 1.00 95.25 173 SER A CA 1
ATOM 1304 C C . SER A 1 173 ? 8.333 -2.351 -4.019 1.00 95.25 173 SER A C 1
ATOM 1306 O O . SER A 1 173 ? 7.149 -2.025 -3.937 1.00 95.25 173 SER A O 1
ATOM 1308 N N . ARG A 1 174 ? 9.234 -1.791 -3.203 1.00 95.31 174 ARG A N 1
ATOM 1309 C CA . ARG A 1 174 ? 8.853 -0.692 -2.300 1.00 95.31 174 ARG A CA 1
ATOM 1310 C C . ARG A 1 174 ? 8.350 0.540 -3.065 1.00 95.31 174 ARG A C 1
ATOM 1312 O O . ARG A 1 174 ? 7.528 1.272 -2.522 1.00 95.31 174 ARG A O 1
ATOM 1319 N N . ALA A 1 175 ? 8.851 0.798 -4.276 1.00 94.56 175 ALA A N 1
ATOM 1320 C CA . ALA A 1 175 ? 8.377 1.918 -5.089 1.00 94.56 175 ALA A CA 1
ATOM 1321 C C . ALA A 1 175 ? 6.927 1.700 -5.533 1.00 94.56 175 ALA A C 1
ATOM 1323 O O . ALA A 1 175 ? 6.133 2.629 -5.449 1.00 94.56 175 ALA A O 1
ATOM 1324 N N . ASP A 1 176 ? 6.568 0.462 -5.871 1.00 95.25 176 ASP A N 1
ATOM 1325 C CA . ASP A 1 176 ? 5.200 0.073 -6.225 1.00 95.25 176 ASP A CA 1
ATOM 1326 C C . ASP A 1 176 ? 4.227 0.355 -5.071 1.00 95.25 176 ASP A C 1
ATOM 1328 O O . ASP A 1 176 ? 3.203 1.014 -5.246 1.00 95.25 176 ASP A O 1
ATOM 1332 N N . VAL A 1 177 ? 4.612 -0.021 -3.846 1.00 97.31 177 VAL A N 1
ATOM 1333 C CA . VAL A 1 177 ? 3.845 0.312 -2.633 1.00 97.31 177 VAL A CA 1
ATOM 1334 C C . VAL A 1 177 ? 3.731 1.828 -2.429 1.00 97.31 177 VAL A C 1
ATOM 1336 O O . VAL A 1 177 ? 2.685 2.308 -1.999 1.00 97.31 177 VAL A O 1
ATOM 1339 N N . CYS A 1 178 ? 4.782 2.600 -2.727 1.00 96.19 178 CYS A N 1
ATOM 1340 C CA . CYS A 1 178 ? 4.746 4.061 -2.609 1.00 96.19 178 CYS A CA 1
ATOM 1341 C C . CYS A 1 178 ? 3.779 4.695 -3.615 1.00 96.19 178 CYS A C 1
ATOM 1343 O O . CYS A 1 178 ? 3.045 5.603 -3.233 1.00 96.19 178 CYS A O 1
ATOM 1345 N N . GLU A 1 179 ? 3.755 4.223 -4.863 1.00 94.56 179 GLU A N 1
ATOM 1346 C CA . GLU A 1 179 ? 2.819 4.721 -5.876 1.00 94.56 179 GLU A CA 1
ATOM 1347 C C . GLU A 1 179 ? 1.374 4.371 -5.530 1.00 94.56 179 GLU A C 1
ATOM 1349 O O . GLU A 1 179 ? 0.521 5.253 -5.531 1.00 94.56 179 GLU A O 1
ATOM 1354 N N . LEU A 1 180 ? 1.100 3.134 -5.110 1.00 96.06 180 LEU A N 1
ATOM 1355 C CA . LEU A 1 180 ? -0.239 2.760 -4.647 1.00 96.06 180 LEU A CA 1
ATOM 1356 C C . LEU 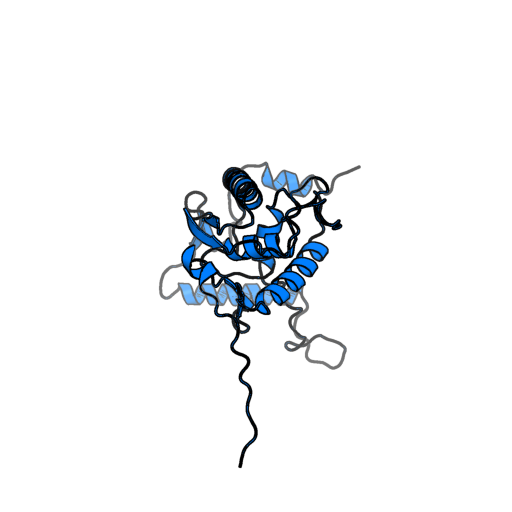A 1 180 ? -0.652 3.554 -3.402 1.00 96.06 180 LEU A C 1
ATOM 1358 O O . LEU A 1 180 ? -1.812 3.938 -3.269 1.00 96.06 180 LEU A O 1
ATOM 1362 N N . LEU A 1 181 ? 0.278 3.846 -2.489 1.00 97.06 181 LEU A N 1
ATOM 1363 C CA . LEU A 1 181 ? -0.001 4.669 -1.313 1.00 97.06 181 LEU A CA 1
ATOM 1364 C C . LEU A 1 181 ? -0.414 6.099 -1.702 1.00 97.06 181 LEU A C 1
ATOM 1366 O O . LEU A 1 181 ? -1.337 6.637 -1.091 1.00 97.06 181 LEU A O 1
ATOM 1370 N N . LYS A 1 182 ? 0.215 6.697 -2.725 1.00 95.19 182 LYS A N 1
ATOM 1371 C CA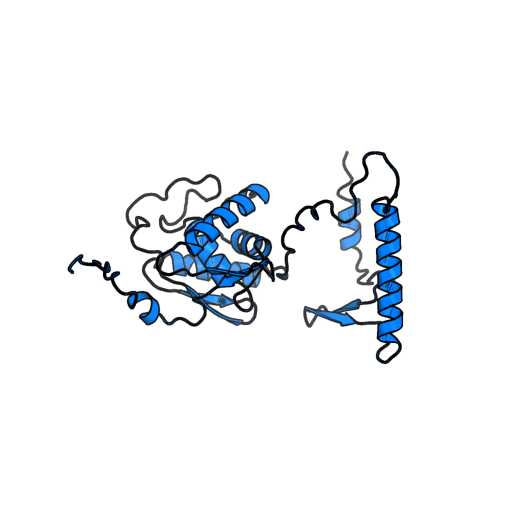 . LYS A 1 182 ? -0.108 8.050 -3.225 1.00 95.19 182 LYS A CA 1
ATOM 1372 C C . LYS A 1 182 ? -1.542 8.191 -3.735 1.00 95.19 182 LYS A C 1
ATOM 1374 O O . LYS A 1 182 ? -2.068 9.299 -3.738 1.00 95.19 182 LYS A O 1
ATOM 1379 N N . GLU A 1 183 ? -2.179 7.094 -4.131 1.00 95.44 183 GLU A N 1
ATOM 1380 C CA . GLU A 1 183 ? -3.565 7.087 -4.613 1.00 95.44 183 GLU A CA 1
ATOM 1381 C C . GLU A 1 183 ? -4.597 7.330 -3.501 1.00 95.44 183 GLU A C 1
ATOM 1383 O O . GLU A 1 183 ? -5.747 7.678 -3.790 1.00 95.44 183 GLU A O 1
ATOM 1388 N N . SER A 1 184 ? -4.204 7.157 -2.232 1.00 97.25 184 SER A N 1
ATOM 1389 C CA . SER A 1 184 ? -5.093 7.339 -1.083 1.00 97.25 184 SER A CA 1
ATOM 1390 C C . SER A 1 184 ? -5.623 8.766 -1.003 1.00 97.25 184 SER A C 1
ATOM 1392 O O . SER A 1 184 ? -4.860 9.737 -0.936 1.00 97.25 184 SER A O 1
ATOM 1394 N N . GLN A 1 185 ? -6.945 8.906 -0.886 1.00 96.88 185 GLN A N 1
ATOM 1395 C CA . GLN A 1 185 ? -7.578 10.220 -0.737 1.00 96.88 185 GLN A CA 1
ATOM 1396 C C . GLN A 1 185 ? -7.309 10.861 0.635 1.00 96.88 185 GLN A C 1
ATOM 1398 O O . GLN A 1 185 ? -7.624 12.033 0.847 1.00 96.88 185 GLN A O 1
ATOM 1403 N N . TYR A 1 186 ? -6.733 10.108 1.577 1.00 97.19 186 TYR A N 1
ATOM 1404 C CA . TYR A 1 186 ? -6.432 10.574 2.929 1.00 97.19 186 TYR A CA 1
ATOM 1405 C C . TYR A 1 186 ? -5.010 11.109 3.101 1.00 97.19 186 TYR A C 1
ATOM 1407 O O . TYR A 1 186 ? -4.690 11.625 4.178 1.00 97.19 186 TYR A O 1
ATOM 1415 N N . LEU A 1 187 ? -4.165 11.036 2.069 1.00 95.88 187 LEU A N 1
ATOM 1416 C CA . LEU A 1 187 ? -2.905 11.770 2.045 1.00 95.88 187 LEU A CA 1
ATOM 1417 C C . LEU A 1 187 ? -3.144 13.256 1.760 1.00 95.88 187 LEU A C 1
ATOM 1419 O O . LEU A 1 187 ? -4.076 13.648 1.047 1.00 95.88 187 LEU A O 1
ATOM 1423 N N . ILE A 1 188 ? -2.297 14.108 2.332 1.00 93.88 188 ILE A N 1
ATOM 1424 C CA . ILE A 1 188 ? -2.257 15.524 1.945 1.00 93.88 188 ILE A CA 1
ATOM 1425 C C . ILE A 1 188 ? -1.751 15.660 0.500 1.00 93.88 188 ILE A C 1
ATOM 1427 O O . ILE A 1 188 ? -1.064 14.780 -0.008 1.00 93.88 188 ILE A O 1
ATOM 1431 N N . GLY A 1 189 ? -2.093 16.748 -0.188 1.00 85.12 189 GLY A N 1
ATOM 1432 C CA . GLY A 1 189 ? -1.532 17.021 -1.516 1.00 85.12 189 GLY A CA 1
ATOM 1433 C C . GLY A 1 189 ? -0.049 17.403 -1.442 1.00 85.12 189 GLY A C 1
ATOM 1434 O O . GLY A 1 189 ? 0.390 17.979 -0.448 1.00 85.12 189 GLY A O 1
ATOM 1435 N N . GLY A 1 190 ? 0.717 17.112 -2.499 1.00 81.06 190 GLY A N 1
ATOM 1436 C CA . GLY A 1 190 ? 2.106 17.578 -2.636 1.00 81.06 190 GLY A CA 1
ATOM 1437 C C . GLY A 1 190 ? 3.120 16.893 -1.714 1.00 81.06 190 GLY A C 1
ATOM 1438 O O . GLY A 1 190 ? 4.130 17.498 -1.358 1.00 81.06 190 GLY A O 1
ATOM 1439 N N . VAL A 1 191 ? 2.861 15.650 -1.300 1.00 83.50 191 VAL A N 1
ATOM 1440 C CA . VAL A 1 191 ? 3.793 14.903 -0.447 1.00 83.50 191 VAL A CA 1
ATOM 1441 C C . VAL A 1 191 ? 5.108 14.630 -1.175 1.0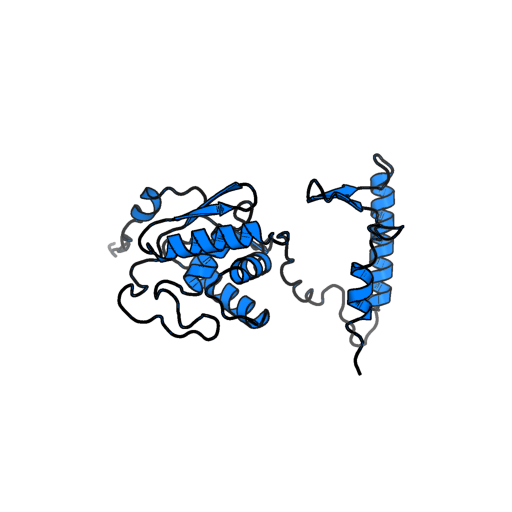0 83.50 191 VAL A C 1
ATOM 1443 O O . VAL A 1 191 ? 5.121 14.228 -2.334 1.00 83.50 191 VAL A O 1
ATOM 1446 N N . ASN A 1 192 ? 6.223 14.783 -0.462 1.00 88.88 192 ASN A N 1
ATOM 1447 C CA . ASN A 1 192 ? 7.542 14.434 -0.969 1.00 88.88 192 ASN A CA 1
ATOM 1448 C C . ASN A 1 192 ? 7.735 12.905 -1.022 1.00 88.88 192 ASN A C 1
ATOM 1450 O O . ASN A 1 192 ? 7.578 12.211 -0.014 1.00 88.88 192 ASN A O 1
ATOM 1454 N N . ASP A 1 193 ? 8.188 12.397 -2.167 1.00 89.12 193 ASP A N 1
ATOM 1455 C CA . ASP A 1 193 ? 8.545 10.990 -2.387 1.00 89.12 193 ASP A CA 1
ATOM 1456 C C . ASP A 1 193 ? 9.486 10.414 -1.324 1.00 89.12 193 ASP A C 1
ATOM 1458 O O . ASP A 1 193 ? 9.357 9.253 -0.936 1.00 89.12 193 ASP A O 1
ATOM 1462 N N . ALA A 1 194 ? 10.428 11.211 -0.815 1.00 89.81 194 ALA A N 1
ATOM 1463 C CA . ALA A 1 194 ? 11.332 10.779 0.245 1.00 89.81 194 ALA A CA 1
ATOM 1464 C C . ALA A 1 194 ? 10.582 10.498 1.559 1.00 89.81 194 ALA A C 1
ATOM 1466 O O . ALA A 1 194 ? 10.858 9.500 2.226 1.00 89.81 194 ALA A O 1
ATOM 1467 N N . GLN A 1 195 ? 9.604 11.343 1.906 1.00 90.56 195 GLN A N 1
ATOM 1468 C CA . GLN A 1 195 ? 8.780 11.168 3.103 1.00 90.56 195 GLN A CA 1
ATOM 1469 C C . GLN A 1 195 ? 7.880 9.937 2.966 1.00 90.56 195 GLN A C 1
ATOM 1471 O O . GLN A 1 195 ? 7.804 9.134 3.897 1.00 90.56 195 GLN A O 1
ATOM 1476 N N . ILE A 1 196 ? 7.258 9.754 1.793 1.00 94.88 196 ILE A N 1
ATOM 1477 C CA . ILE A 1 196 ? 6.461 8.558 1.480 1.00 94.88 196 ILE A CA 1
ATOM 1478 C C . ILE A 1 196 ? 7.325 7.310 1.587 1.00 94.88 196 ILE A C 1
ATOM 1480 O O . ILE A 1 196 ? 6.957 6.379 2.296 1.00 94.88 196 ILE A O 1
ATOM 1484 N N . SER A 1 197 ? 8.496 7.297 0.950 1.00 94.38 197 SER A N 1
ATOM 1485 C CA . SER A 1 197 ? 9.373 6.129 0.958 1.00 94.38 197 SER A CA 1
ATOM 1486 C C . SER A 1 197 ? 9.846 5.762 2.364 1.00 94.38 197 SER A C 1
ATOM 1488 O O . SER A 1 197 ? 9.925 4.572 2.677 1.00 94.38 197 SER A O 1
ATOM 1490 N N . GLN A 1 198 ? 10.166 6.746 3.209 1.00 94.19 198 GLN A N 1
ATOM 1491 C CA . GLN A 1 198 ? 10.581 6.506 4.592 1.00 94.19 198 GLN A CA 1
ATOM 1492 C C . GLN A 1 198 ? 9.438 5.901 5.416 1.00 94.19 198 GLN A C 1
ATOM 1494 O O . GLN A 1 198 ? 9.631 4.916 6.131 1.00 94.19 198 GLN A O 1
ATOM 1499 N N . VAL A 1 199 ? 8.238 6.466 5.283 1.00 95.19 199 VAL A N 1
ATOM 1500 C CA . VAL A 1 199 ? 7.036 5.989 5.968 1.00 95.19 199 VAL A CA 1
ATOM 1501 C C . VAL A 1 199 ? 6.628 4.598 5.496 1.00 95.19 199 VAL A C 1
ATOM 1503 O O . VAL A 1 199 ? 6.338 3.745 6.334 1.00 95.19 199 VAL A O 1
ATOM 1506 N N . ALA A 1 200 ? 6.632 4.359 4.185 1.00 97.00 200 ALA A N 1
ATOM 1507 C CA . ALA A 1 200 ? 6.305 3.069 3.596 1.00 97.00 200 ALA A CA 1
ATOM 1508 C C . ALA A 1 200 ? 7.269 1.989 4.096 1.00 97.00 200 ALA A C 1
ATOM 1510 O O . ALA A 1 200 ? 6.813 0.944 4.546 1.00 97.00 200 ALA A O 1
ATOM 1511 N N . SER A 1 201 ? 8.579 2.269 4.128 1.00 96.50 201 SER A N 1
ATOM 1512 C CA . SER A 1 201 ? 9.576 1.333 4.668 1.00 96.50 201 SER A CA 1
ATOM 1513 C C . SER A 1 201 ? 9.280 0.970 6.126 1.00 96.50 201 SER A C 1
ATOM 1515 O O . SER A 1 201 ? 9.101 -0.200 6.443 1.00 96.50 201 SER A O 1
ATOM 1517 N N . GLY A 1 202 ? 9.133 1.967 7.007 1.00 97.19 202 GLY A N 1
ATOM 1518 C CA . GLY A 1 202 ? 8.879 1.703 8.427 1.00 97.19 202 GLY A CA 1
ATOM 1519 C C . GLY A 1 202 ? 7.494 1.110 8.716 1.00 97.19 202 GLY A C 1
ATOM 1520 O O . GLY A 1 202 ? 7.268 0.525 9.774 1.00 97.19 202 GLY A O 1
ATOM 1521 N N . ALA A 1 203 ? 6.520 1.281 7.821 1.00 97.69 203 ALA A N 1
ATOM 1522 C CA . ALA A 1 203 ? 5.233 0.603 7.911 1.00 97.69 203 ALA A CA 1
ATOM 1523 C C . ALA A 1 203 ? 5.338 -0.864 7.471 1.00 97.69 203 ALA A C 1
ATOM 1525 O O . ALA A 1 203 ? 4.881 -1.719 8.221 1.00 97.69 203 ALA A O 1
ATOM 1526 N N . LEU A 1 204 ? 5.981 -1.158 6.337 1.00 98.38 204 LEU A N 1
ATOM 1527 C CA . LEU A 1 204 ? 6.212 -2.527 5.859 1.00 98.38 204 LEU A CA 1
ATOM 1528 C C . LEU A 1 204 ? 6.973 -3.366 6.893 1.00 98.38 204 LEU A C 1
ATOM 1530 O O . LEU A 1 204 ? 6.536 -4.467 7.215 1.00 98.38 204 LEU A O 1
ATOM 1534 N N . ASP A 1 205 ? 8.015 -2.804 7.511 1.00 97.25 205 ASP A N 1
ATOM 1535 C CA . ASP A 1 205 ? 8.770 -3.485 8.570 1.00 97.25 205 ASP A CA 1
ATOM 1536 C C . ASP A 1 205 ? 7.886 -3.836 9.779 1.00 97.25 205 ASP A C 1
ATOM 1538 O O . ASP A 1 205 ? 7.988 -4.926 10.341 1.00 97.25 205 ASP A O 1
ATOM 1542 N N . ARG A 1 206 ? 6.976 -2.933 10.173 1.00 97.19 206 ARG A N 1
ATOM 1543 C CA . ARG A 1 206 ? 6.028 -3.188 11.271 1.00 97.19 206 ARG A CA 1
ATOM 1544 C C . ARG A 1 206 ? 4.991 -4.240 10.900 1.00 97.19 206 ARG A C 1
ATOM 1546 O O . ARG A 1 206 ? 4.690 -5.071 11.745 1.00 97.19 206 ARG A O 1
ATOM 1553 N N . LEU A 1 207 ? 4.467 -4.206 9.672 1.00 96.94 207 LEU A N 1
ATOM 1554 C CA . LEU A 1 207 ? 3.513 -5.195 9.156 1.00 96.94 207 LEU A CA 1
ATOM 1555 C C . LEU A 1 207 ? 4.133 -6.593 9.091 1.00 96.94 207 LEU A C 1
ATOM 1557 O O . LEU A 1 207 ? 3.480 -7.574 9.432 1.00 96.94 207 LEU A O 1
ATOM 1561 N N . HIS A 1 208 ? 5.405 -6.677 8.706 1.00 97.25 208 HIS A N 1
ATOM 1562 C CA . HIS A 1 208 ? 6.159 -7.926 8.661 1.00 97.25 208 HIS A CA 1
ATOM 1563 C C . HIS A 1 208 ? 6.371 -8.552 10.052 1.00 97.25 208 HIS A C 1
ATOM 1565 O O . HIS A 1 208 ? 6.497 -9.765 10.178 1.00 97.25 208 HIS A O 1
ATOM 1571 N N . GLN A 1 209 ? 6.390 -7.728 11.104 1.00 95.56 209 GLN A N 1
ATOM 1572 C CA . GLN A 1 209 ? 6.595 -8.147 12.496 1.00 95.56 209 GLN A CA 1
ATOM 1573 C C . GLN A 1 209 ? 5.288 -8.367 13.275 1.00 95.56 209 GLN A C 1
ATOM 1575 O O . GLN A 1 209 ? 5.325 -8.621 14.483 1.00 95.56 209 GLN A O 1
ATOM 1580 N N . GLU A 1 210 ? 4.123 -8.228 12.638 1.00 92.94 210 GLU A N 1
ATOM 1581 C CA . GLU A 1 210 ? 2.848 -8.495 13.303 1.00 92.94 210 GLU A CA 1
ATOM 1582 C C . GLU A 1 210 ? 2.713 -9.972 13.697 1.00 92.94 210 GLU A C 1
ATOM 1584 O O . GLU A 1 210 ? 3.404 -10.847 13.187 1.00 92.94 210 GLU A O 1
ATOM 1589 N N . GLN A 1 211 ? 1.802 -10.271 14.629 1.00 89.69 211 GLN A N 1
ATOM 1590 C CA . GLN A 1 211 ? 1.523 -11.659 15.017 1.00 89.69 211 GLN A CA 1
ATOM 1591 C C . GLN A 1 211 ? 1.001 -12.492 13.834 1.00 89.69 211 GLN A C 1
ATOM 1593 O O . GLN A 1 211 ? 1.261 -13.690 13.765 1.00 89.69 211 GLN A O 1
ATOM 1598 N N . ASP A 1 212 ? 0.267 -11.845 12.931 1.00 91.81 212 ASP A N 1
ATOM 1599 C CA . ASP A 1 212 ? -0.169 -12.386 11.647 1.00 91.81 212 ASP A CA 1
ATOM 1600 C C . ASP A 1 212 ? 0.333 -11.458 10.538 1.00 91.81 212 ASP A C 1
ATOM 1602 O O . ASP A 1 212 ? -0.389 -10.539 10.134 1.00 91.81 212 ASP A O 1
ATOM 1606 N N . PRO A 1 213 ? 1.592 -11.629 10.096 1.00 95.44 213 PRO A N 1
ATOM 1607 C CA . PRO A 1 213 ? 2.168 -10.790 9.060 1.00 95.44 213 PRO A CA 1
ATOM 1608 C C . PRO A 1 213 ? 1.329 -10.858 7.787 1.00 95.44 213 PRO A C 1
ATOM 1610 O O . PRO A 1 213 ? 1.038 -11.940 7.274 1.00 95.44 213 PRO A O 1
ATOM 1613 N N . CYS A 1 214 ? 0.958 -9.696 7.253 1.00 96.75 214 CYS A N 1
ATOM 1614 C CA . CYS A 1 214 ? 0.315 -9.606 5.942 1.00 96.75 214 CYS A CA 1
ATOM 1615 C C . CYS A 1 214 ? 1.314 -9.446 4.797 1.00 96.75 214 CYS A C 1
ATOM 1617 O O . CYS A 1 214 ? 0.916 -9.526 3.639 1.00 96.75 214 CYS A O 1
ATOM 1619 N N . VAL A 1 215 ? 2.594 -9.228 5.109 1.00 98.12 215 VAL A N 1
ATOM 1620 C CA . VAL A 1 215 ? 3.661 -9.074 4.122 1.00 98.12 215 VAL A CA 1
ATOM 1621 C C . VAL A 1 215 ? 4.912 -9.850 4.516 1.00 98.12 215 VAL A C 1
ATOM 1623 O O . VAL A 1 215 ? 5.246 -9.976 5.698 1.00 98.12 215 VAL A O 1
ATOM 1626 N N . THR A 1 216 ? 5.644 -10.310 3.511 1.00 98.12 216 THR A N 1
ATOM 1627 C CA . THR A 1 216 ? 7.018 -10.800 3.641 1.00 98.12 216 THR A CA 1
ATOM 1628 C C . THR A 1 216 ? 7.919 -10.136 2.606 1.00 98.12 216 THR A C 1
ATOM 1630 O O . THR A 1 216 ? 7.428 -9.619 1.604 1.00 98.12 216 THR A O 1
ATOM 1633 N N . TYR A 1 217 ? 9.225 -10.114 2.859 1.00 97.50 217 TYR A N 1
ATOM 1634 C CA . TYR A 1 217 ? 10.210 -9.563 1.933 1.00 97.50 217 TYR A CA 1
ATOM 1635 C C . TYR A 1 217 ? 11.096 -10.674 1.378 1.00 97.50 217 TYR A C 1
ATOM 1637 O O . TYR A 1 217 ? 11.764 -11.384 2.130 1.00 97.50 217 TYR A O 1
ATOM 1645 N N . GLU A 1 218 ? 11.126 -10.795 0.056 1.00 95.81 218 GLU A N 1
ATOM 1646 C CA . GLU A 1 218 ? 11.990 -11.725 -0.658 1.00 95.81 218 GLU A CA 1
ATOM 1647 C C . GLU A 1 218 ? 13.270 -11.001 -1.084 1.00 95.81 218 GLU A C 1
ATOM 1649 O O . GLU A 1 218 ? 13.270 -10.143 -1.969 1.00 95.81 218 GLU A O 1
ATOM 1654 N N . SER A 1 219 ? 14.383 -11.320 -0.422 1.00 91.50 219 SER A N 1
ATOM 1655 C CA . SER A 1 219 ? 15.643 -10.583 -0.568 1.00 91.50 219 SER A CA 1
ATOM 1656 C C . SER A 1 219 ? 16.305 -10.760 -1.935 1.00 91.50 219 SER A C 1
ATOM 1658 O O . SER A 1 219 ? 16.919 -9.811 -2.427 1.00 91.50 219 SER A O 1
ATOM 1660 N N . GLU A 1 220 ? 16.162 -11.934 -2.553 1.00 90.38 220 GLU A N 1
ATOM 1661 C CA . GLU A 1 220 ? 16.754 -12.255 -3.857 1.00 90.38 220 GLU A CA 1
ATOM 1662 C C . GLU A 1 220 ? 16.136 -11.407 -4.970 1.00 90.38 220 GLU A C 1
ATOM 1664 O O . GLU A 1 220 ? 16.847 -10.771 -5.751 1.00 90.38 220 GLU A O 1
ATOM 1669 N N . ARG A 1 221 ? 14.801 -11.332 -4.983 1.00 90.19 221 ARG A N 1
ATOM 1670 C CA . ARG A 1 221 ? 14.018 -10.574 -5.969 1.00 90.19 221 ARG A CA 1
ATOM 1671 C C . ARG A 1 221 ? 13.797 -9.116 -5.561 1.00 90.19 221 ARG A C 1
ATOM 1673 O O . ARG A 1 221 ? 13.444 -8.290 -6.397 1.00 90.19 221 ARG A O 1
ATOM 1680 N N . LYS A 1 222 ? 14.083 -8.773 -4.301 1.00 91.19 222 LYS A N 1
ATOM 1681 C CA . LYS A 1 222 ? 13.890 -7.444 -3.697 1.00 91.19 222 LYS A CA 1
ATOM 1682 C C . LYS A 1 222 ? 12.440 -6.960 -3.773 1.00 91.19 222 LYS A C 1
ATOM 1684 O O . LYS A 1 222 ? 12.185 -5.769 -3.983 1.00 91.19 222 LYS A O 1
ATOM 1689 N N . VAL A 1 223 ? 11.503 -7.883 -3.576 1.00 95.62 223 VAL A N 1
ATOM 1690 C CA . VAL A 1 223 ? 10.059 -7.631 -3.630 1.00 95.62 223 VAL A CA 1
ATOM 1691 C C . VAL A 1 223 ? 9.407 -7.880 -2.276 1.00 95.62 223 VAL A C 1
ATOM 1693 O O . VAL A 1 223 ? 9.847 -8.710 -1.482 1.00 95.62 223 VAL A O 1
ATOM 1696 N N . TRP A 1 224 ? 8.350 -7.124 -2.013 1.00 97.56 224 TRP A N 1
ATOM 1697 C CA . TRP A 1 224 ? 7.391 -7.384 -0.954 1.00 97.56 224 TRP A CA 1
ATOM 1698 C C . TRP A 1 224 ? 6.276 -8.250 -1.513 1.00 97.56 224 TRP A C 1
ATOM 1700 O O . TRP A 1 224 ? 5.755 -7.948 -2.581 1.00 97.56 224 TRP A O 1
ATOM 1710 N N . ILE A 1 225 ? 5.910 -9.292 -0.777 1.00 97.94 225 ILE A N 1
ATOM 1711 C CA . ILE A 1 225 ? 4.851 -10.233 -1.134 1.00 97.94 225 ILE A CA 1
ATOM 1712 C C . ILE A 1 225 ? 3.740 -10.098 -0.099 1.00 97.94 225 ILE A C 1
ATOM 1714 O O . ILE A 1 225 ? 3.995 -10.160 1.107 1.00 97.94 225 ILE A O 1
ATOM 1718 N N . TYR A 1 226 ? 2.516 -9.905 -0.567 1.00 98.44 226 TYR A N 1
ATOM 1719 C CA . TYR A 1 226 ? 1.302 -9.847 0.222 1.00 98.44 226 TYR A CA 1
ATOM 1720 C C . TYR A 1 226 ? 0.741 -11.252 0.460 1.00 98.44 226 TYR A C 1
ATOM 1722 O O . TYR A 1 226 ? 0.586 -12.042 -0.463 1.00 98.44 226 TYR A O 1
ATOM 1730 N N . LEU A 1 227 ? 0.426 -11.571 1.715 1.00 97.56 227 LEU A N 1
ATOM 1731 C CA . LEU A 1 227 ? 0.145 -12.943 2.160 1.00 97.56 227 LEU A CA 1
ATOM 1732 C C . LEU A 1 227 ? -1.340 -13.233 2.404 1.00 97.56 227 LEU A C 1
ATOM 1734 O O . LEU A 1 227 ? -1.702 -14.357 2.750 1.00 97.56 227 LEU A O 1
ATOM 1738 N N . HIS A 1 228 ? -2.198 -12.212 2.347 1.00 96.81 228 HIS A N 1
ATOM 1739 C CA . HIS A 1 228 ? -3.604 -12.327 2.755 1.00 96.81 228 HIS A CA 1
ATOM 1740 C C . HIS A 1 228 ? -4.584 -12.285 1.573 1.00 96.81 228 HIS A C 1
ATOM 1742 O O . HIS A 1 228 ? -5.782 -12.363 1.820 1.00 96.81 228 HIS A O 1
ATOM 1748 N N . ALA A 1 229 ? -4.101 -12.206 0.324 1.00 95.38 229 ALA A N 1
ATOM 1749 C CA . ALA A 1 229 ? -4.925 -11.979 -0.872 1.00 95.38 229 ALA A CA 1
ATOM 1750 C C . ALA A 1 229 ? -6.124 -12.942 -0.975 1.00 95.38 229 ALA A C 1
ATOM 1752 O O . ALA A 1 229 ? -7.261 -12.497 -1.134 1.00 95.38 229 ALA A O 1
ATOM 1753 N N . ASP A 1 230 ? -5.884 -14.239 -0.776 1.00 93.25 230 ASP A N 1
ATOM 1754 C CA . ASP A 1 230 ? -6.898 -15.293 -0.935 1.00 93.25 230 ASP A CA 1
ATOM 1755 C C . ASP A 1 230 ? -7.654 -15.642 0.361 1.00 93.25 230 ASP A C 1
ATOM 1757 O O . ASP A 1 230 ? -8.470 -16.569 0.388 1.00 93.25 230 ASP A O 1
ATOM 1761 N N . ARG A 1 231 ? -7.383 -14.930 1.463 1.00 92.81 231 ARG A N 1
ATOM 1762 C CA . ARG A 1 231 ? -7.999 -15.226 2.762 1.00 92.81 231 ARG A CA 1
ATOM 1763 C C . ARG A 1 231 ? -9.460 -14.806 2.801 1.00 92.81 231 ARG A C 1
ATOM 1765 O O . ARG A 1 231 ? -9.826 -13.708 2.401 1.00 92.81 231 ARG A O 1
ATOM 1772 N N . GLN A 1 232 ? -10.288 -15.649 3.396 1.00 88.12 232 GLN A N 1
ATOM 1773 C CA . GLN A 1 232 ? -11.693 -15.373 3.650 1.00 88.12 232 GLN A CA 1
ATOM 1774 C C . GLN A 1 232 ? -11.882 -14.614 4.966 1.00 88.12 232 GLN A C 1
ATOM 1776 O O . GLN A 1 232 ? -11.031 -14.632 5.857 1.00 88.12 232 GLN A O 1
ATOM 1781 N N . ALA A 1 233 ? -13.049 -13.986 5.139 1.00 81.19 233 ALA A N 1
ATOM 1782 C CA . ALA A 1 233 ? -13.385 -13.259 6.366 1.00 81.19 233 ALA A CA 1
ATOM 1783 C C . ALA A 1 233 ? -13.196 -14.111 7.642 1.00 81.19 233 ALA A C 1
ATOM 1785 O O . ALA A 1 233 ? -12.758 -13.596 8.671 1.00 81.19 233 ALA A O 1
ATOM 1786 N N . SER A 1 234 ? -13.470 -15.420 7.570 1.00 82.06 234 SER A N 1
ATOM 1787 C CA . SER A 1 234 ? -13.271 -16.382 8.662 1.00 82.06 234 SER A CA 1
ATOM 1788 C C . SER A 1 234 ? -11.810 -16.554 9.080 1.00 82.06 234 SER A C 1
ATOM 1790 O O . SER A 1 234 ? -11.538 -16.760 10.264 1.00 82.06 234 SER A O 1
ATOM 1792 N N . ASP A 1 235 ? -10.870 -16.437 8.144 1.00 84.44 235 ASP A N 1
ATOM 1793 C CA . ASP A 1 235 ? -9.452 -16.725 8.381 1.00 84.44 235 ASP A CA 1
ATOM 1794 C C . ASP A 1 235 ? -8.823 -15.682 9.312 1.00 84.44 235 ASP A C 1
ATOM 1796 O O . ASP A 1 235 ? -7.944 -15.992 10.115 1.00 84.44 235 ASP A O 1
ATOM 1800 N N . PHE A 1 236 ? -9.347 -14.453 9.293 1.00 81.44 236 PHE A N 1
ATOM 1801 C CA . PHE A 1 236 ? -8.915 -13.370 10.178 1.00 81.44 236 PHE A CA 1
ATOM 1802 C C . PHE A 1 236 ? -9.398 -13.530 11.628 1.00 81.44 236 PHE A C 1
ATOM 1804 O O . PHE A 1 236 ? -8.853 -12.898 12.535 1.00 81.44 236 PHE A O 1
ATOM 1811 N N . HIS A 1 237 ? -10.402 -14.376 11.875 1.00 66.69 237 HIS A N 1
ATOM 1812 C CA . HIS A 1 237 ? -10.901 -14.678 13.219 1.00 66.69 237 HIS A CA 1
ATOM 1813 C C . HIS A 1 237 ? -10.187 -15.872 13.874 1.00 66.69 237 HIS A C 1
ATOM 1815 O O . HIS A 1 237 ? -10.292 -16.047 15.089 1.00 66.69 237 HIS A O 1
ATOM 1821 N N . ALA A 1 238 ? -9.450 -16.674 13.098 1.00 56.12 238 ALA A N 1
ATOM 1822 C CA . ALA A 1 238 ? -8.910 -17.968 13.516 1.00 56.12 238 ALA A CA 1
ATOM 1823 C C . ALA A 1 238 ? -7.509 -17.920 14.161 1.00 56.12 238 ALA A C 1
ATOM 1825 O O . ALA A 1 238 ? -6.952 -18.969 14.487 1.00 56.12 238 ALA A O 1
ATOM 1826 N N . LEU A 1 239 ? -6.922 -16.735 14.372 1.00 55.62 239 LEU A N 1
ATOM 1827 C CA . LEU A 1 239 ? -5.585 -16.627 14.962 1.00 55.62 239 LEU A CA 1
ATOM 1828 C C . LEU A 1 239 ? -5.583 -17.142 16.415 1.00 55.62 239 LEU A C 1
ATOM 1830 O O . LEU A 1 239 ? -6.272 -16.573 17.270 1.00 55.62 239 LEU A O 1
ATOM 1834 N N . PRO A 1 240 ? -4.803 -18.191 16.742 1.00 43.72 240 PRO A N 1
ATOM 1835 C CA . PRO A 1 240 ? -4.771 -18.727 18.092 1.00 43.72 240 PRO A CA 1
ATOM 1836 C C . PRO A 1 240 ? -4.191 -17.696 19.066 1.00 43.72 240 PRO A C 1
ATOM 1838 O O . PRO A 1 240 ? -3.126 -17.119 18.829 1.00 43.72 240 PRO A O 1
ATOM 1841 N N . LEU A 1 241 ? -4.844 -17.525 20.221 1.00 43.84 241 LEU A N 1
ATOM 1842 C CA . LEU A 1 241 ? -4.198 -16.971 21.411 1.00 43.84 241 LEU A CA 1
ATOM 1843 C C . LEU A 1 241 ? -2.918 -17.782 21.647 1.00 43.84 241 LEU A C 1
ATOM 1845 O O . LEU A 1 241 ? -2.986 -18.973 21.947 1.00 43.84 241 LEU A O 1
ATOM 1849 N N . SER A 1 242 ? -1.761 -17.147 21.454 1.00 37.75 242 SER A N 1
ATOM 1850 C CA . SER A 1 242 ? -0.443 -17.750 21.647 1.00 37.75 242 SER A CA 1
ATOM 1851 C C . SER A 1 242 ? -0.412 -18.547 22.956 1.00 37.75 242 SER A C 1
ATOM 1853 O O . SER A 1 242 ? -0.470 -17.980 24.053 1.00 37.75 242 SER A O 1
ATOM 1855 N N . LYS A 1 243 ? -0.328 -19.880 22.851 1.00 36.09 243 LYS A N 1
ATOM 1856 C CA . LYS A 1 243 ? 0.080 -20.725 23.971 1.00 36.09 243 LYS A CA 1
ATOM 1857 C C . LYS A 1 243 ? 1.539 -20.378 24.240 1.00 36.09 243 LYS A C 1
ATOM 1859 O O . LYS A 1 243 ? 2.426 -20.808 23.508 1.00 36.09 243 LYS A O 1
ATOM 1864 N N . LYS A 1 244 ? 1.790 -19.596 25.291 1.00 37.12 244 LYS A N 1
ATOM 1865 C CA . LYS A 1 244 ? 3.127 -19.478 25.877 1.00 37.12 244 LYS A CA 1
ATOM 1866 C C . LYS A 1 244 ? 3.604 -20.896 26.197 1.00 37.12 244 LYS A C 1
ATOM 1868 O O . LYS A 1 244 ? 3.061 -21.527 27.103 1.00 37.12 244 LYS A O 1
ATOM 1873 N N . SER A 1 245 ? 4.584 -21.401 25.450 1.00 34.25 245 SER A N 1
ATOM 1874 C CA . SER A 1 245 ? 5.292 -22.620 25.828 1.00 34.25 245 SER A CA 1
ATOM 1875 C C . SER A 1 245 ? 6.063 -22.313 27.105 1.00 34.25 245 SER A C 1
ATOM 1877 O O . SER A 1 245 ? 7.098 -21.648 27.098 1.00 34.25 245 SER A O 1
ATOM 1879 N N . LYS A 1 246 ? 5.488 -22.723 28.234 1.00 36.59 246 LYS A N 1
ATOM 1880 C CA . LYS A 1 246 ? 6.193 -22.826 29.501 1.00 36.59 246 LYS A CA 1
ATOM 1881 C C . LYS A 1 246 ? 7.069 -24.064 29.359 1.00 36.59 246 LYS A C 1
ATOM 1883 O O . LYS A 1 246 ? 6.589 -25.175 29.564 1.00 36.59 246 LYS A O 1
ATOM 1888 N N . VAL A 1 247 ? 8.327 -23.878 28.966 1.00 38.47 247 VAL A N 1
ATOM 1889 C CA . VAL A 1 247 ? 9.341 -24.915 29.172 1.00 38.47 247 VAL A CA 1
ATOM 1890 C C . VAL A 1 247 ? 9.520 -24.997 30.683 1.00 38.47 247 VAL A C 1
ATOM 1892 O O . VAL A 1 247 ? 10.187 -24.171 31.302 1.00 38.47 247 VAL A O 1
ATOM 1895 N N . ALA A 1 248 ? 8.771 -25.913 31.287 1.00 38.06 248 ALA A N 1
ATOM 1896 C CA . ALA A 1 248 ? 8.955 -26.307 32.662 1.00 38.06 248 ALA A CA 1
ATOM 1897 C C . ALA A 1 248 ? 10.274 -27.073 32.733 1.00 38.06 248 ALA A C 1
ATOM 1899 O O . ALA A 1 248 ? 10.420 -28.128 32.120 1.00 38.06 248 ALA A O 1
ATOM 1900 N N . SER A 1 249 ? 11.222 -26.514 33.478 1.00 41.53 249 SER A N 1
ATOM 1901 C CA . SER A 1 249 ? 12.301 -27.269 34.096 1.00 41.53 249 SER A CA 1
ATOM 1902 C C . SER A 1 249 ? 11.713 -28.486 34.803 1.00 41.53 249 SER A C 1
ATOM 1904 O O . SER A 1 249 ? 10.829 -28.301 35.639 1.00 41.53 249 SER A O 1
ATOM 1906 N N . LEU A 1 250 ? 12.209 -29.686 34.502 1.00 38.53 250 LEU A N 1
ATOM 1907 C CA . LEU A 1 250 ? 12.331 -30.781 35.466 1.00 38.53 250 LEU A CA 1
ATOM 1908 C C . LEU A 1 250 ? 13.098 -31.964 34.856 1.00 38.53 250 LEU A C 1
ATOM 1910 O O . LEU A 1 250 ? 12.639 -32.553 33.880 1.00 38.53 250 LEU A O 1
ATOM 1914 N N . LEU A 1 251 ? 14.182 -32.300 35.571 1.00 37.72 251 LEU A N 1
ATOM 1915 C CA . LEU A 1 251 ? 15.068 -33.472 35.507 1.00 37.72 251 LEU A CA 1
ATOM 1916 C C . LEU A 1 251 ? 16.215 -33.397 34.495 1.00 37.72 251 LEU A C 1
ATOM 1918 O O . LEU A 1 251 ? 16.010 -33.686 33.300 1.00 37.72 251 LEU A O 1
#

Secondary structure (DSSP, 8-state):
---SHHHHHHHHHS------TT-SEEEETTTTEEEE-S--SHHHHHHHHHHHHHHHHHHHHHHT----SSSS---TTS----------SPPPPHHHHHHHHHHHHHHHHSTTS-EEEEPTTS-EEEE----TTS-SSSPPPP-TTB-SSS-TT--HHHHHHHHHHTSGGGEE-HHHHHHHHHT-TTBPTT--HHHHHHHHHHHHHHHHTSSS-SEEEETTTTEEEES-TT--TTGGG--------------